Protein AF-W8TH52-F1 (afdb_monomer)

Secondary structure (DSSP, 8-state):
--TTTTSSSSHHHHHHHHHHHHHHHHHHHTT-GGGGS-TTS--S---HHHHHHHHHHHHHHHHT-PPPEEEEEEESSTTSSHHHHHHHHHHHHHHTT--EEEEESS-TTSGGGHHHHHHHTTTT-SSTTSS-HHHHHHHHHHHHHHHIIIIIHHHHHTT-EEEEES-HHHHHHHTGGG--SHHHHHHHHHHHHIIIIIIS-PPPPSEEEEEE--HHHHHHHHHTS--TTTSSS---TTTT-HHHHHHHHHHHHHHHHHTT-EEEESEETTEEPPHHHHHHHHHHHHHHHHH--

Solvent-accessible surface area (backbone atoms only — not comparable to full-atom values): 16857 Å² total; per-residue (Å²): 140,78,97,63,87,73,72,73,73,65,60,64,62,63,51,55,57,52,52,51,50,52,51,53,53,61,61,46,66,81,69,52,82,74,78,81,77,68,89,86,80,70,83,71,86,76,67,60,67,66,54,50,52,54,49,49,56,50,47,37,68,71,71,64,61,51,70,35,47,33,36,32,38,42,58,34,43,68,76,62,46,48,67,60,49,45,51,51,51,48,54,51,43,45,76,73,67,47,64,64,46,79,48,57,58,78,45,74,90,43,79,58,28,51,61,46,54,40,52,66,71,32,78,68,37,92,49,88,75,61,51,51,54,68,63,55,42,47,36,55,48,53,24,52,49,51,46,38,73,74,72,45,41,70,50,29,67,70,41,23,36,36,41,23,30,36,57,74,65,47,45,61,22,63,38,40,45,73,46,85,52,67,67,61,31,49,53,50,51,54,48,49,49,45,48,42,42,65,71,63,57,43,83,72,64,77,44,42,39,31,43,48,43,58,54,75,59,24,54,56,58,44,75,78,52,70,30,91,88,75,73,41,89,73,64,53,82,69,73,71,38,71,67,56,38,47,45,18,30,55,38,24,55,51,50,34,62,74,72,66,38,49,74,43,73,42,56,55,100,90,38,78,55,54,72,63,63,52,41,56,52,54,48,51,57,48,54,53,59,69,65,67,120

Organism: NCBI:txid1286171

pLDDT: mean 79.77, std 23.71, range [23.69, 98.75]

Structure (mmCIF, N/CA/C/O backbone):
data_AF-W8TH52-F1
#
_entry.id   AF-W8TH52-F1
#
loop_
_atom_site.group_PDB
_atom_site.id
_atom_site.type_symbol
_atom_site.label_atom_id
_atom_site.label_alt_id
_atom_site.label_comp_id
_atom_site.label_asym_id
_atom_site.label_entity_id
_atom_site.la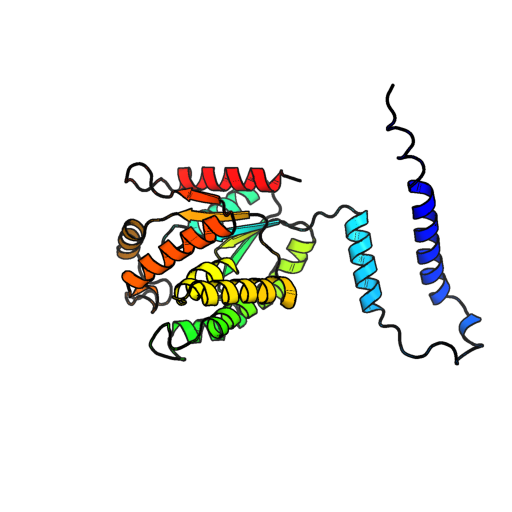bel_seq_id
_atom_site.pdbx_PDB_ins_code
_atom_site.Cartn_x
_atom_site.Cartn_y
_atom_site.Cartn_z
_atom_site.occupancy
_atom_site.B_iso_or_equiv
_atom_site.auth_seq_id
_atom_site.auth_comp_id
_atom_site.auth_asym_id
_atom_site.auth_atom_id
_atom_site.pdbx_PDB_model_num
ATOM 1 N N . MET A 1 1 ? -28.099 41.459 18.183 1.00 33.66 1 MET A N 1
ATOM 2 C CA . MET A 1 1 ? -28.613 40.078 18.029 1.00 33.66 1 MET A CA 1
ATOM 3 C C . MET A 1 1 ? -28.717 39.804 16.542 1.00 33.66 1 MET A C 1
ATOM 5 O O . MET A 1 1 ? -29.460 40.506 15.872 1.00 33.66 1 MET A O 1
ATOM 9 N N . CYS A 1 2 ? -27.850 38.933 16.025 1.00 23.69 2 CYS A N 1
ATOM 10 C CA . CYS A 1 2 ? -27.524 38.822 14.601 1.00 23.69 2 CYS A CA 1
ATOM 11 C C . CYS A 1 2 ? -28.319 37.697 13.907 1.00 23.69 2 CYS A C 1
ATOM 13 O O . CYS A 1 2 ? -28.692 36.708 14.532 1.00 23.69 2 CYS A O 1
ATOM 15 N N . HIS A 1 3 ? -28.581 37.888 12.616 1.00 31.16 3 HIS A N 1
ATOM 16 C CA . HIS A 1 3 ? -29.443 37.110 11.721 1.00 31.16 3 HIS A CA 1
ATOM 17 C C . HIS A 1 3 ? -28.962 35.673 11.417 1.00 31.16 3 HIS A C 1
ATOM 19 O O . HIS A 1 3 ? -28.437 35.431 10.334 1.00 31.16 3 HIS A O 1
ATOM 25 N N . VAL A 1 4 ? -29.199 34.694 12.301 1.00 27.52 4 VAL A N 1
ATOM 26 C CA . VAL A 1 4 ? -29.003 33.261 11.950 1.00 27.52 4 VAL A CA 1
ATOM 27 C C . VAL A 1 4 ? -30.154 32.334 12.394 1.00 27.52 4 VAL A C 1
ATOM 29 O O . VAL A 1 4 ? -30.386 31.303 11.771 1.00 27.52 4 VAL A O 1
ATOM 32 N N . ASP A 1 5 ? -31.004 32.725 13.347 1.00 27.56 5 ASP A N 1
ATOM 33 C CA . ASP A 1 5 ? -31.974 31.782 13.948 1.00 27.56 5 ASP A CA 1
ATOM 34 C C . ASP A 1 5 ? -33.325 31.601 13.222 1.00 27.56 5 ASP A C 1
ATOM 36 O O . ASP A 1 5 ? -34.211 30.899 13.716 1.00 27.56 5 ASP A O 1
ATOM 40 N N . ILE A 1 6 ? -33.520 32.190 12.035 1.00 28.70 6 ILE A N 1
ATOM 41 C CA . ILE A 1 6 ? -34.811 32.116 11.311 1.00 28.70 6 ILE A CA 1
ATOM 42 C C . ILE A 1 6 ? -34.777 31.162 10.099 1.00 28.70 6 ILE A C 1
ATOM 44 O O . ILE A 1 6 ? -35.829 30.698 9.663 1.00 28.70 6 ILE A O 1
ATOM 48 N N . LEU A 1 7 ? -33.602 30.745 9.616 1.00 24.84 7 LEU A N 1
ATOM 49 C CA . LEU A 1 7 ? -33.486 29.870 8.433 1.00 24.84 7 LEU A CA 1
ATOM 50 C C . LEU A 1 7 ? -33.530 28.358 8.728 1.00 24.84 7 LEU A C 1
ATOM 52 O O . LEU A 1 7 ? -33.731 27.565 7.814 1.00 24.84 7 LEU A O 1
ATOM 56 N N . ILE A 1 8 ? -33.438 27.935 9.993 1.00 28.92 8 ILE A N 1
ATOM 57 C CA . ILE A 1 8 ? -33.423 26.501 10.356 1.00 28.92 8 ILE A CA 1
ATOM 58 C C . ILE A 1 8 ? -34.839 25.939 10.617 1.00 28.92 8 ILE A C 1
ATOM 60 O O . ILE A 1 8 ? -35.062 24.729 10.548 1.00 28.92 8 ILE A O 1
ATOM 64 N N . LYS A 1 9 ? -35.853 26.787 10.849 1.00 28.52 9 LYS A N 1
ATOM 65 C CA . LYS A 1 9 ? -37.224 26.324 11.157 1.00 28.52 9 LYS A CA 1
ATOM 66 C C . LYS A 1 9 ? -38.122 26.079 9.936 1.00 28.52 9 LYS A C 1
ATOM 68 O O . LYS A 1 9 ? -39.144 25.410 10.082 1.00 28.52 9 LYS A O 1
ATOM 73 N N . SER A 1 10 ? -37.760 26.550 8.742 1.00 30.00 10 SER A N 1
ATOM 74 C CA . SER A 1 10 ? -38.590 26.422 7.530 1.00 30.00 10 SER A CA 1
ATOM 75 C C . SER A 1 10 ? -38.314 25.163 6.695 1.00 30.00 10 SER A C 1
ATOM 77 O O . SER A 1 10 ? -39.202 24.725 5.966 1.00 30.00 10 SER A O 1
ATOM 79 N N . HIS A 1 11 ? -37.151 24.515 6.835 1.00 34.72 11 HIS A N 1
ATOM 80 C CA . HIS A 1 11 ? -36.794 23.365 5.990 1.00 34.72 11 HIS A CA 1
ATOM 81 C C . HIS A 1 11 ? -37.269 21.997 6.505 1.00 34.72 11 HIS A C 1
ATOM 83 O O . HIS A 1 11 ? -37.405 21.077 5.707 1.00 34.72 11 HIS A O 1
ATOM 89 N N . LYS A 1 12 ? -37.649 21.839 7.781 1.00 36.84 12 LYS A N 1
ATOM 90 C CA . LYS A 1 12 ? -38.144 20.535 8.282 1.00 36.84 12 LYS A CA 1
ATOM 91 C C . LYS A 1 12 ? -39.553 20.159 7.792 1.00 36.84 12 LYS A C 1
ATOM 93 O O . LYS A 1 12 ? -39.864 18.978 7.700 1.00 36.84 12 LYS A O 1
ATOM 98 N N . ARG A 1 13 ? -40.414 21.128 7.448 1.00 36.09 13 ARG A N 1
ATOM 99 C CA . ARG A 1 13 ? -41.810 20.846 7.034 1.00 36.09 13 ARG A CA 1
ATOM 100 C C . ARG A 1 13 ? -41.956 20.402 5.576 1.00 36.09 13 ARG A C 1
ATOM 102 O O . ARG A 1 13 ? -42.808 19.568 5.295 1.00 36.09 13 ARG A O 1
ATOM 109 N N . LEU A 1 14 ? -41.123 20.915 4.672 1.00 36.53 14 LEU A N 1
ATOM 110 C CA . LEU A 1 14 ? -41.164 20.550 3.248 1.00 36.53 14 LEU A CA 1
ATOM 111 C C . LEU A 1 14 ? -40.616 19.139 2.982 1.00 36.53 14 LEU A C 1
ATOM 113 O O . LEU A 1 14 ? -41.107 18.454 2.091 1.00 36.53 14 LEU A O 1
ATOM 117 N N . TRP A 1 15 ? -39.669 18.675 3.800 1.00 38.69 15 TRP A N 1
ATOM 118 C CA . TRP A 1 15 ? -39.065 17.347 3.657 1.00 38.69 15 TRP A CA 1
ATOM 119 C 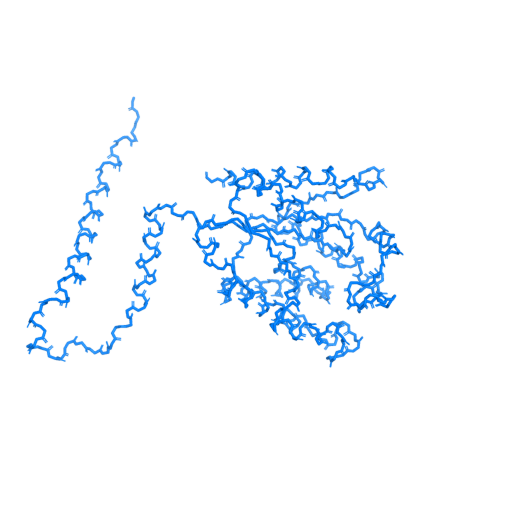C . TRP A 1 15 ? -39.972 16.218 4.164 1.00 38.69 15 TRP A C 1
ATOM 121 O O . TRP A 1 15 ? -40.099 15.190 3.505 1.00 38.69 15 TRP A O 1
ATOM 131 N N . ILE A 1 16 ? -40.706 16.436 5.262 1.00 37.09 16 ILE A N 1
ATOM 132 C CA . ILE A 1 16 ? -41.689 15.462 5.777 1.00 37.09 16 ILE A CA 1
ATOM 133 C C . ILE A 1 16 ? -42.848 15.252 4.781 1.00 37.09 16 ILE A C 1
ATOM 135 O O . ILE A 1 16 ? -43.355 14.138 4.648 1.00 37.09 16 ILE A O 1
ATOM 139 N N . MET A 1 17 ? -43.240 16.288 4.026 1.00 34.56 17 MET A N 1
ATOM 140 C CA . MET A 1 17 ? -44.280 16.178 2.988 1.00 34.56 17 MET A CA 1
ATOM 141 C C . MET A 1 17 ? -43.832 15.373 1.755 1.00 34.56 17 MET A C 1
ATOM 143 O O . MET A 1 17 ? -44.657 14.722 1.115 1.00 34.56 17 MET A O 1
ATOM 147 N N . TRP A 1 18 ? -42.536 15.377 1.432 1.00 38.62 18 TRP A N 1
ATOM 148 C CA . TRP A 1 18 ? -41.979 14.557 0.349 1.00 38.62 18 TRP A CA 1
ATOM 149 C C . TRP A 1 18 ? -41.827 13.085 0.754 1.00 38.62 18 TRP A C 1
ATOM 151 O O . TRP A 1 18 ? -42.204 12.202 -0.014 1.00 38.62 18 TRP A O 1
ATOM 161 N N . ILE A 1 19 ? -41.364 12.821 1.980 1.00 39.53 19 ILE A N 1
ATOM 162 C CA . ILE A 1 19 ? -41.197 11.460 2.520 1.00 39.53 19 ILE A CA 1
ATOM 163 C C . ILE A 1 19 ? -42.551 10.752 2.648 1.00 39.53 19 ILE A C 1
ATOM 165 O O . ILE A 1 19 ? -42.709 9.635 2.164 1.00 39.53 19 ILE A O 1
ATOM 169 N N . THR A 1 20 ? -43.568 11.440 3.179 1.00 38.88 20 THR A N 1
ATOM 170 C CA . THR A 1 20 ? -44.936 10.895 3.228 1.00 38.88 20 THR A CA 1
ATOM 171 C C . THR A 1 20 ? -45.506 10.647 1.833 1.00 38.88 20 THR A C 1
ATOM 173 O O . THR A 1 20 ? -46.180 9.646 1.633 1.00 38.88 20 THR A O 1
ATOM 176 N N . SER A 1 21 ? -45.193 11.477 0.834 1.00 42.97 21 SER A N 1
ATOM 177 C CA . SER A 1 21 ? -45.657 11.251 -0.543 1.00 42.97 21 SER A CA 1
ATOM 178 C C . SER A 1 21 ? -45.014 10.019 -1.192 1.00 42.97 21 SER A C 1
ATOM 180 O O . SER A 1 21 ? -45.700 9.297 -1.914 1.00 42.97 21 SER A O 1
ATOM 182 N N . ILE A 1 22 ? -43.738 9.727 -0.918 1.00 44.81 22 ILE A N 1
ATOM 183 C CA . ILE A 1 22 ? -43.038 8.542 -1.449 1.00 44.81 22 ILE A CA 1
ATOM 184 C C . ILE A 1 22 ? -43.471 7.267 -0.711 1.00 44.81 22 ILE A C 1
ATOM 186 O O . ILE A 1 22 ? -43.809 6.280 -1.366 1.00 44.81 22 ILE A O 1
ATOM 190 N N . GLU A 1 23 ? -43.567 7.295 0.622 1.00 38.31 23 GLU A N 1
ATOM 191 C CA . GLU A 1 23 ? -44.086 6.165 1.405 1.00 38.31 23 GLU A CA 1
ATOM 192 C C . GLU A 1 23 ? -45.542 5.851 1.038 1.00 38.31 23 GLU A C 1
ATOM 194 O O . GLU A 1 23 ? -45.873 4.696 0.786 1.00 38.31 23 GLU A O 1
ATOM 199 N N . ILE A 1 24 ? -46.408 6.863 0.896 1.00 40.47 24 ILE A N 1
ATOM 200 C CA . ILE A 1 24 ? -47.807 6.670 0.475 1.00 40.47 24 ILE A CA 1
ATOM 201 C C . ILE A 1 24 ? -47.883 6.112 -0.953 1.00 40.47 24 ILE A C 1
ATOM 203 O O . ILE A 1 24 ? -48.759 5.294 -1.232 1.00 40.47 24 ILE A O 1
ATOM 207 N N . SER A 1 25 ? -46.968 6.498 -1.849 1.00 42.59 25 SER A N 1
ATOM 208 C CA . SER A 1 25 ? -46.939 6.005 -3.234 1.00 42.59 25 SER A CA 1
ATOM 209 C C . SER A 1 25 ? -46.519 4.534 -3.319 1.00 42.59 25 SER A C 1
ATOM 211 O O . SER A 1 25 ? -47.149 3.754 -4.033 1.00 42.59 25 SER A O 1
ATOM 213 N N . ILE A 1 26 ? -45.507 4.124 -2.549 1.00 41.03 26 ILE A N 1
ATOM 214 C CA . ILE A 1 26 ? -44.985 2.748 -2.554 1.00 41.03 26 ILE A CA 1
ATOM 215 C C . ILE A 1 26 ? -45.915 1.805 -1.770 1.00 41.03 26 ILE A C 1
ATOM 217 O O . ILE A 1 26 ? -46.181 0.682 -2.208 1.00 41.03 26 ILE A O 1
ATOM 221 N N . TRP A 1 27 ? -46.501 2.268 -0.660 1.00 34.19 27 TRP A N 1
ATOM 222 C CA . TRP A 1 27 ? -47.420 1.460 0.149 1.00 34.19 27 TRP A CA 1
ATOM 223 C C . TRP A 1 27 ? -48.793 1.270 -0.525 1.00 34.19 27 TRP A C 1
ATOM 225 O O . TRP A 1 27 ? -49.358 0.178 -0.448 1.00 34.19 27 TRP A O 1
ATOM 235 N N . ASN A 1 28 ? -49.314 2.262 -1.271 1.00 34.97 28 ASN A N 1
ATOM 236 C CA . ASN A 1 28 ? -50.587 2.115 -2.001 1.00 34.97 28 ASN A CA 1
ATOM 237 C C . ASN A 1 28 ? -50.493 1.248 -3.267 1.00 34.97 28 ASN A C 1
ATOM 239 O O . ASN A 1 28 ? -51.499 0.658 -3.668 1.00 34.97 28 ASN A O 1
ATOM 243 N N . MET A 1 29 ? -49.323 1.115 -3.899 1.00 39.03 29 MET A N 1
ATOM 244 C CA . MET A 1 29 ? -49.195 0.321 -5.132 1.00 39.03 29 MET A CA 1
ATOM 245 C C . MET A 1 29 ? -49.310 -1.194 -4.906 1.00 39.03 29 MET A C 1
ATOM 247 O O . MET A 1 29 ? -49.712 -1.912 -5.817 1.00 39.03 29 MET A O 1
ATOM 251 N N . SER A 1 30 ? -49.044 -1.686 -3.692 1.00 38.00 30 SER A N 1
ATOM 252 C CA . SER A 1 30 ? -49.167 -3.114 -3.352 1.00 38.00 30 SER A CA 1
ATOM 253 C C . SER A 1 30 ? -50.602 -3.565 -3.017 1.00 38.00 30 SER A C 1
ATOM 255 O O . SER A 1 30 ? -50.868 -4.766 -2.956 1.00 38.00 30 SER A O 1
ATOM 257 N N . LYS A 1 31 ? -51.551 -2.630 -2.835 1.00 36.97 31 LYS A N 1
ATOM 258 C CA . LYS A 1 31 ? -52.956 -2.929 -2.477 1.00 36.97 31 LYS A CA 1
ATOM 259 C C . LYS A 1 31 ? -54.016 -2.278 -3.368 1.00 36.97 31 LYS A C 1
ATOM 261 O O . LYS A 1 31 ? -55.203 -2.549 -3.181 1.00 36.97 31 LYS A O 1
ATOM 266 N N . CYS A 1 32 ? -53.646 -1.462 -4.355 1.00 32.97 32 CYS A N 1
ATOM 267 C CA . CYS A 1 32 ? -54.643 -0.838 -5.219 1.00 32.97 32 CYS A CA 1
ATOM 268 C C . CYS A 1 32 ? -55.169 -1.817 -6.284 1.00 32.97 32 CYS A C 1
ATOM 270 O O . CYS A 1 32 ? -54.530 -2.071 -7.303 1.00 32.97 32 CYS A O 1
ATOM 272 N N . GLN A 1 33 ? -56.405 -2.295 -6.100 1.00 37.16 33 GLN A N 1
ATOM 273 C CA . GLN A 1 33 ? -57.199 -3.000 -7.126 1.00 37.16 33 GLN A CA 1
ATOM 274 C C . GLN A 1 33 ? -57.499 -2.142 -8.377 1.00 37.16 33 GLN A C 1
ATOM 276 O O . GLN A 1 33 ? -58.135 -2.612 -9.319 1.00 37.16 33 GLN A O 1
ATOM 281 N N . CYS A 1 34 ? -57.019 -0.898 -8.418 1.00 36.09 34 CYS A N 1
ATOM 282 C CA . CYS A 1 34 ? -57.215 0.046 -9.508 1.00 36.09 34 CYS A CA 1
ATOM 283 C C . CYS A 1 34 ? -56.339 -0.221 -10.755 1.00 36.09 34 CYS A C 1
ATOM 285 O O . CYS A 1 34 ? -56.590 0.358 -11.807 1.00 36.09 34 CYS A O 1
ATOM 287 N N . LEU A 1 35 ? -55.373 -1.148 -10.700 1.00 37.16 35 LEU A N 1
ATOM 288 C CA . LEU A 1 35 ? -54.503 -1.497 -11.839 1.00 37.16 35 LEU A CA 1
ATOM 289 C C . LEU A 1 35 ? -55.141 -2.435 -12.889 1.00 37.16 35 LEU A C 1
ATOM 291 O O . LEU A 1 35 ? -54.457 -2.898 -13.798 1.00 37.16 35 LEU A O 1
ATOM 295 N N . ARG A 1 36 ? -56.451 -2.716 -12.813 1.00 38.81 36 ARG A N 1
ATOM 296 C CA . ARG A 1 36 ? -57.156 -3.564 -13.799 1.00 38.81 36 ARG A CA 1
ATOM 297 C C . ARG A 1 36 ? -57.777 -2.823 -14.987 1.00 38.81 36 ARG A C 1
ATOM 299 O O . ARG A 1 36 ? -58.340 -3.490 -15.849 1.00 38.81 36 ARG A O 1
ATOM 306 N N . THR A 1 37 ? -57.695 -1.495 -15.068 1.00 36.62 37 THR A N 1
ATOM 307 C CA . THR A 1 37 ? -58.469 -0.740 -16.074 1.00 36.62 37 THR A CA 1
ATOM 308 C C . THR A 1 37 ? -57.672 -0.052 -17.179 1.00 36.62 37 THR A C 1
ATOM 310 O O . THR A 1 37 ? -58.297 0.348 -18.153 1.00 36.62 37 THR A O 1
ATOM 313 N N . TYR A 1 38 ? -56.336 0.036 -17.128 1.00 35.94 38 TYR A N 1
ATOM 314 C CA . TYR A 1 38 ? -55.571 0.713 -18.193 1.00 35.94 38 TYR A CA 1
ATOM 315 C C . TYR A 1 38 ? -54.193 0.075 -18.462 1.00 35.94 38 TYR A C 1
ATOM 317 O O . TYR A 1 38 ? -53.186 0.527 -17.920 1.00 35.94 38 TYR A O 1
ATOM 325 N N . PRO A 1 39 ? -54.109 -0.950 -19.332 1.00 35.81 39 PRO A N 1
ATOM 326 C CA . PRO A 1 39 ? -52.861 -1.663 -19.627 1.00 35.81 39 PRO A CA 1
ATOM 327 C C . PRO A 1 39 ? -51.902 -0.920 -20.581 1.00 35.81 39 PRO A C 1
ATOM 329 O O . PRO A 1 39 ? -50.823 -1.425 -20.869 1.00 35.81 39 PRO A O 1
ATOM 332 N N . HIS A 1 40 ? -52.258 0.270 -21.079 1.00 38.78 40 HIS A N 1
ATOM 333 C CA . HIS A 1 40 ? -51.517 0.945 -22.158 1.00 38.78 40 HIS A CA 1
ATOM 334 C C . HIS A 1 40 ? -50.527 2.038 -21.714 1.00 38.78 40 HIS A C 1
ATOM 336 O O . HIS A 1 40 ? -49.842 2.593 -22.566 1.00 38.78 40 HIS A O 1
ATOM 342 N N . TYR A 1 41 ? -50.414 2.340 -20.414 1.00 35.97 41 TYR A N 1
ATOM 343 C CA . TYR A 1 41 ? -49.573 3.446 -19.914 1.00 35.97 41 TYR A CA 1
ATOM 344 C C . TYR A 1 41 ? -48.274 3.034 -19.205 1.00 35.97 41 TYR A C 1
ATOM 346 O O . TYR A 1 41 ? -47.527 3.906 -18.773 1.00 35.97 41 TYR A O 1
ATOM 354 N N . PHE A 1 42 ? -47.957 1.740 -19.123 1.00 37.09 42 PHE A N 1
ATOM 355 C CA . PHE A 1 42 ? -46.695 1.274 -18.536 1.00 37.09 42 PHE A CA 1
ATOM 356 C C . PHE A 1 42 ? -45.885 0.455 -19.547 1.00 37.09 42 PHE A C 1
ATOM 358 O O . PHE A 1 42 ? -45.977 -0.775 -19.564 1.00 37.09 42 PHE A O 1
ATOM 365 N N . PRO A 1 43 ? -45.092 1.109 -20.415 1.00 35.59 43 PRO A N 1
ATOM 366 C CA . PRO A 1 43 ? -44.096 0.412 -21.200 1.00 35.59 43 PRO A CA 1
ATOM 367 C C . PRO A 1 43 ? -42.896 0.092 -20.297 1.00 35.59 43 PRO A C 1
ATOM 369 O O . PRO A 1 43 ? -42.280 0.979 -19.716 1.00 35.59 43 PRO A O 1
ATOM 372 N N . HIS A 1 44 ? -42.569 -1.199 -20.243 1.00 41.19 44 HIS A N 1
ATOM 373 C CA . HIS A 1 44 ? -41.377 -1.809 -19.650 1.00 41.19 44 HIS A CA 1
ATOM 374 C C . HIS A 1 44 ? -41.282 -1.834 -18.116 1.00 41.19 44 HIS A C 1
ATOM 376 O O . HIS A 1 44 ? -41.485 -0.850 -17.415 1.00 41.19 44 HIS A O 1
ATOM 382 N N . ARG A 1 45 ? -40.953 -3.033 -17.610 1.00 44.38 45 ARG A N 1
ATOM 383 C CA . ARG A 1 45 ? -40.643 -3.327 -16.208 1.00 44.38 45 ARG A CA 1
ATOM 384 C C . ARG A 1 45 ? -39.699 -2.255 -15.662 1.00 44.38 45 ARG A C 1
ATOM 386 O O . ARG A 1 45 ? -38.543 -2.201 -16.070 1.00 44.38 45 ARG A O 1
ATOM 393 N N . THR A 1 46 ? -40.176 -1.433 -14.737 1.00 49.03 46 THR A N 1
ATOM 394 C CA . THR A 1 46 ? -39.301 -0.612 -13.907 1.00 49.03 46 THR A CA 1
ATOM 395 C C . THR A 1 46 ? -38.425 -1.549 -13.085 1.00 49.03 46 THR A C 1
ATOM 397 O O . THR A 1 46 ? -38.932 -2.360 -12.310 1.00 49.03 46 THR A O 1
ATOM 400 N N . ASP A 1 47 ? -37.117 -1.482 -13.305 1.00 49.69 47 ASP A N 1
ATOM 401 C CA . ASP A 1 47 ? -36.127 -2.203 -12.518 1.00 49.69 47 ASP A CA 1
ATOM 402 C C . ASP A 1 47 ? -36.080 -1.604 -11.104 1.00 49.69 47 ASP A C 1
ATOM 404 O O . ASP A 1 47 ? -35.529 -0.524 -10.877 1.00 49.69 47 ASP A O 1
ATOM 408 N N . PHE A 1 48 ? -36.732 -2.285 -10.161 1.00 48.75 48 PHE A N 1
ATOM 409 C CA . PHE A 1 48 ? -36.841 -1.856 -8.767 1.00 48.75 48 PHE A CA 1
ATOM 410 C C . PHE A 1 48 ? -35.488 -1.839 -8.037 1.00 48.75 48 PHE A C 1
ATOM 412 O O . PHE A 1 48 ? -35.356 -1.093 -7.068 1.00 48.75 48 PHE A O 1
ATOM 419 N N . SER A 1 49 ? -34.466 -2.552 -8.531 1.00 48.97 49 SER A N 1
ATOM 420 C CA . SER A 1 49 ? -33.132 -2.587 -7.906 1.00 48.97 49 SER A CA 1
ATOM 421 C C . SER A 1 49 ? -32.457 -1.209 -7.879 1.00 48.97 49 SER A C 1
ATOM 423 O O . SER A 1 49 ? -31.751 -0.851 -6.936 1.00 48.97 49 SER A O 1
ATOM 425 N N . ARG A 1 50 ? -32.739 -0.375 -8.889 1.00 48.38 50 ARG A N 1
ATOM 426 C CA . ARG A 1 50 ? -32.187 0.979 -9.003 1.00 48.38 50 ARG A CA 1
ATOM 427 C C . ARG A 1 50 ? -32.797 1.945 -7.986 1.00 48.38 50 ARG A C 1
ATOM 429 O O . ARG A 1 50 ? -32.115 2.858 -7.530 1.00 48.38 50 ARG A O 1
ATOM 436 N N . TYR A 1 51 ? -34.062 1.732 -7.622 1.00 53.56 51 TYR A N 1
ATOM 437 C CA . TYR A 1 51 ? -34.751 2.512 -6.592 1.00 53.56 51 TYR A CA 1
ATOM 438 C C . TYR A 1 51 ? -34.383 2.051 -5.187 1.00 53.56 51 TYR A C 1
ATOM 440 O O . TYR A 1 51 ? -34.266 2.887 -4.300 1.00 53.56 51 TYR A O 1
ATOM 448 N N . GLU A 1 52 ? -34.148 0.753 -4.999 1.00 55.16 52 GLU A N 1
ATOM 449 C CA . GLU A 1 52 ? -33.679 0.185 -3.735 1.00 55.16 52 GLU A CA 1
ATOM 450 C C . GLU A 1 52 ? -32.294 0.731 -3.360 1.00 55.16 52 GLU A C 1
ATOM 452 O O . GLU A 1 52 ? -32.093 1.171 -2.235 1.00 55.16 52 GLU A O 1
ATOM 457 N N . TYR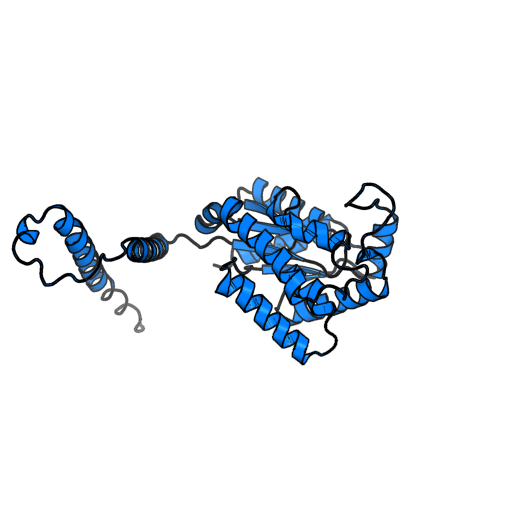 A 1 53 ? -31.375 0.849 -4.327 1.00 61.16 53 TYR A N 1
ATOM 458 C CA . TYR A 1 53 ? -30.084 1.511 -4.112 1.00 61.16 53 TYR A CA 1
ATOM 459 C C . TYR A 1 53 ? -30.233 2.986 -3.712 1.00 61.16 53 TYR A C 1
ATOM 461 O O . TYR A 1 53 ? -29.615 3.428 -2.749 1.00 61.16 53 TYR A O 1
ATOM 469 N N . ILE A 1 54 ? -31.069 3.753 -4.423 1.00 60.53 54 ILE A N 1
ATOM 470 C CA . ILE A 1 54 ? -31.291 5.175 -4.114 1.00 60.53 54 ILE A CA 1
ATOM 471 C C . ILE A 1 54 ? -31.939 5.339 -2.734 1.00 60.53 54 ILE A C 1
ATOM 473 O O . ILE A 1 54 ? -31.551 6.232 -1.988 1.00 60.53 54 ILE A O 1
ATOM 477 N N . LEU A 1 55 ? -32.897 4.476 -2.382 1.00 58.66 55 LEU A N 1
ATOM 478 C CA . LEU A 1 55 ? -33.529 4.465 -1.065 1.00 58.66 55 LEU A CA 1
ATOM 479 C C . LEU A 1 55 ? -32.525 4.098 0.027 1.00 58.66 55 LEU A C 1
ATOM 481 O O . LEU A 1 55 ? -32.494 4.796 1.029 1.00 58.66 55 LEU A O 1
ATOM 485 N N . ASN A 1 56 ? -31.672 3.093 -0.175 1.00 59.41 56 ASN A N 1
ATOM 486 C CA . ASN A 1 56 ? -30.640 2.714 0.794 1.00 59.41 56 ASN A CA 1
ATOM 487 C C . ASN A 1 56 ? -29.615 3.834 0.993 1.00 59.41 56 ASN A C 1
ATOM 489 O O . ASN A 1 56 ? -29.365 4.215 2.127 1.00 59.41 56 ASN A O 1
ATOM 493 N N . VAL A 1 57 ? -29.123 4.457 -0.085 1.00 59.28 57 VAL A N 1
ATOM 494 C CA . VAL A 1 57 ? -28.233 5.630 0.000 1.00 59.28 57 VAL A CA 1
ATOM 495 C C . VAL A 1 57 ? -28.911 6.781 0.747 1.00 59.28 57 VAL A C 1
ATOM 497 O O . VAL A 1 57 ? -28.289 7.437 1.578 1.00 59.28 57 VAL A O 1
ATOM 500 N N . PHE A 1 58 ? -30.196 7.025 0.482 1.00 63.47 58 PHE A N 1
ATOM 501 C CA . PHE A 1 58 ? -30.965 8.061 1.166 1.00 63.47 58 PHE A CA 1
ATOM 502 C C . PHE A 1 58 ? -31.209 7.721 2.645 1.00 63.47 58 PHE A C 1
ATOM 504 O O . PHE A 1 58 ? -31.122 8.610 3.486 1.00 63.47 58 PHE A O 1
ATOM 511 N N . TYR A 1 59 ? -31.465 6.454 2.982 1.00 60.84 59 TYR A N 1
ATOM 512 C CA . TYR A 1 59 ? -31.589 5.977 4.361 1.00 60.84 59 TYR A CA 1
ATOM 513 C C . TYR A 1 59 ? -30.257 6.050 5.107 1.00 60.84 59 TYR A C 1
ATOM 515 O O . TYR A 1 59 ? -30.243 6.555 6.219 1.00 60.84 59 TYR A O 1
ATOM 523 N N . ASP A 1 60 ? -29.138 5.656 4.501 1.00 57.75 60 ASP A N 1
ATOM 524 C CA . ASP A 1 60 ? -27.810 5.737 5.118 1.00 57.75 60 ASP A CA 1
ATOM 525 C C . ASP A 1 60 ? -27.391 7.198 5.369 1.00 57.75 60 ASP A C 1
ATOM 527 O O . ASP A 1 60 ? -26.868 7.524 6.439 1.00 57.75 60 ASP A O 1
ATOM 531 N N . LEU A 1 61 ? -27.724 8.107 4.440 1.00 55.41 61 LEU A N 1
ATOM 532 C CA . LEU A 1 61 ? -27.572 9.559 4.608 1.00 55.41 61 LEU A CA 1
ATOM 533 C C . LEU A 1 61 ? -28.473 10.130 5.719 1.00 55.41 61 LEU A C 1
ATOM 535 O O . LEU A 1 61 ? -28.086 11.086 6.390 1.00 55.41 61 LEU A O 1
ATOM 539 N N . MET A 1 62 ? -29.671 9.571 5.914 1.00 56.03 62 MET A N 1
ATOM 540 C CA . MET A 1 62 ? -30.651 10.031 6.909 1.00 56.03 62 MET A CA 1
ATOM 541 C C . MET A 1 62 ? -30.436 9.413 8.302 1.00 56.03 62 MET A C 1
ATOM 543 O O . MET A 1 62 ? -30.755 10.060 9.299 1.00 56.03 62 MET A O 1
ATOM 547 N N . GLU A 1 63 ? -29.885 8.199 8.388 1.00 54.91 63 GLU A N 1
ATOM 548 C CA . GLU A 1 63 ? -29.503 7.517 9.635 1.00 54.91 63 GLU A CA 1
ATOM 549 C C . GLU A 1 63 ? -28.141 7.981 10.171 1.00 54.91 63 GLU A C 1
ATOM 551 O O . GLU A 1 63 ? -27.798 7.679 11.313 1.00 54.91 63 GLU A O 1
ATOM 556 N N . GLY A 1 64 ? -27.368 8.740 9.386 1.00 46.69 64 GLY A N 1
ATOM 557 C CA . GLY A 1 64 ? -26.046 9.209 9.795 1.00 46.69 64 GLY A CA 1
ATOM 558 C C . GLY A 1 64 ? -25.019 8.081 9.892 1.00 46.69 64 GLY A C 1
ATOM 559 O O . GLY A 1 64 ? -24.086 8.179 10.692 1.00 46.69 64 GLY A O 1
ATOM 560 N N . LYS A 1 65 ? -25.168 7.007 9.103 1.00 54.22 65 LYS A N 1
ATOM 561 C CA . LYS A 1 65 ? -24.111 5.996 9.003 1.00 54.22 65 LYS A CA 1
ATOM 562 C C . LYS A 1 65 ? -22.920 6.631 8.306 1.00 54.22 65 LYS A C 1
ATOM 564 O O . LYS A 1 65 ? -22.964 6.934 7.115 1.00 54.22 65 LYS A O 1
ATOM 569 N N . MET A 1 66 ? -21.856 6.868 9.065 1.00 64.88 66 MET A N 1
ATOM 570 C CA . MET A 1 66 ? -20.593 7.270 8.469 1.00 64.88 66 MET A CA 1
ATOM 571 C C . MET A 1 66 ? -20.099 6.129 7.582 1.00 64.88 66 MET A C 1
ATOM 573 O O . MET A 1 66 ? -20.046 4.979 8.021 1.00 64.88 66 MET A O 1
ATOM 577 N N . LYS A 1 67 ? -19.736 6.457 6.339 1.00 80.88 67 LYS A N 1
ATOM 578 C CA . LYS A 1 67 ? -18.969 5.560 5.471 1.00 80.88 67 LYS A CA 1
ATOM 579 C C . LYS A 1 67 ? -17.737 5.081 6.254 1.00 80.88 67 LYS A C 1
ATOM 581 O O . LYS A 1 67 ? -17.157 5.865 7.008 1.00 80.88 67 LYS A O 1
ATOM 586 N N . GLY A 1 68 ? -17.370 3.807 6.112 1.00 94.75 68 GLY A N 1
ATOM 587 C CA . GLY A 1 68 ? -16.178 3.261 6.760 1.00 94.75 68 GLY A CA 1
ATOM 588 C C . GLY A 1 68 ? -14.916 4.035 6.399 1.00 94.75 68 GLY A C 1
ATOM 589 O O . GLY A 1 68 ? -14.883 4.768 5.407 1.00 94.75 68 GLY A O 1
ATOM 590 N N . LYS A 1 69 ? -13.873 3.847 7.206 1.00 97.00 69 LYS A N 1
ATOM 591 C CA . LYS A 1 69 ? -12.564 4.472 6.988 1.00 97.00 69 LYS A CA 1
ATOM 592 C C . LYS A 1 69 ? -11.562 3.444 6.483 1.00 97.00 69 LYS A C 1
ATOM 594 O O . LYS A 1 69 ? -11.538 2.321 6.986 1.00 97.00 69 LYS A O 1
ATOM 599 N N . LEU A 1 70 ? -10.741 3.814 5.510 1.00 98.38 70 LEU A N 1
ATOM 600 C CA . LEU A 1 70 ? -9.665 2.989 4.971 1.00 98.38 70 LEU A CA 1
ATOM 601 C C . LEU A 1 70 ? -8.320 3.685 5.178 1.00 98.38 70 LEU A C 1
ATOM 603 O O . LEU A 1 70 ? -8.086 4.774 4.670 1.00 98.38 70 LEU A O 1
ATOM 607 N N . PHE A 1 71 ? -7.407 3.011 5.863 1.00 98.56 71 PHE A N 1
ATOM 608 C CA . PHE A 1 71 ? -6.040 3.465 6.071 1.00 98.56 71 PHE A CA 1
ATOM 609 C C . PHE A 1 71 ? -5.063 2.512 5.403 1.00 98.56 71 PHE A C 1
ATOM 611 O O . PHE A 1 71 ? -5.200 1.297 5.531 1.00 98.56 71 PHE A O 1
ATOM 618 N N . VAL A 1 72 ? -4.063 3.048 4.710 1.00 98.56 72 VAL A N 1
ATOM 619 C CA . VAL A 1 72 ? -3.069 2.238 3.993 1.00 98.56 72 VAL A CA 1
ATOM 620 C C . VAL A 1 72 ? -1.685 2.493 4.568 1.00 98.56 72 VAL A C 1
ATOM 622 O O . VAL A 1 72 ? -1.288 3.643 4.731 1.00 98.56 72 VAL A O 1
ATOM 625 N N . ILE A 1 73 ? -0.935 1.427 4.838 1.00 98.12 73 ILE A N 1
ATOM 626 C CA . ILE A 1 73 ? 0.498 1.507 5.130 1.00 98.12 73 ILE A CA 1
ATOM 627 C C . ILE A 1 73 ? 1.257 1.111 3.862 1.00 98.12 73 ILE A C 1
ATOM 629 O O . ILE A 1 73 ? 1.098 -0.001 3.353 1.00 98.12 73 ILE A O 1
ATOM 633 N N . GLU A 1 74 ? 2.085 2.019 3.350 1.00 97.00 74 GLU A N 1
ATOM 634 C CA . GLU A 1 74 ? 2.829 1.850 2.100 1.00 97.00 74 GLU A CA 1
ATOM 635 C C . GLU A 1 74 ? 4.324 2.141 2.280 1.00 97.00 74 GLU A C 1
ATOM 637 O O . GLU A 1 74 ? 4.744 2.782 3.241 1.00 97.00 74 GLU A O 1
ATOM 642 N N . SER A 1 75 ? 5.158 1.649 1.363 1.00 93.31 75 SER A N 1
ATOM 643 C CA . SER A 1 75 ? 6.587 1.965 1.332 1.00 93.31 75 SER A CA 1
ATOM 644 C C . SER A 1 75 ? 7.200 1.746 -0.049 1.00 93.31 75 SER A C 1
ATOM 646 O O . SER A 1 75 ? 6.762 0.884 -0.808 1.00 93.31 75 SER A O 1
ATOM 648 N N . GLY A 1 76 ? 8.304 2.440 -0.328 1.00 84.19 76 GLY A N 1
ATOM 649 C CA . GLY A 1 76 ? 9.059 2.291 -1.579 1.00 84.19 76 GLY A CA 1
ATOM 650 C C . GLY A 1 76 ? 9.999 1.084 -1.630 1.00 84.19 76 GLY A C 1
ATOM 651 O O . GLY A 1 76 ? 10.563 0.792 -2.677 1.00 84.19 76 GLY A O 1
ATOM 652 N N . THR A 1 77 ? 10.187 0.393 -0.505 1.00 82.38 77 THR A N 1
ATOM 653 C CA . THR A 1 77 ? 11.134 -0.720 -0.366 1.00 82.38 77 THR A CA 1
ATOM 654 C C . THR A 1 77 ? 10.493 -1.930 0.307 1.00 82.38 77 THR A C 1
ATOM 656 O O . THR A 1 77 ? 9.534 -1.807 1.082 1.00 82.38 77 THR A O 1
ATOM 659 N N . ASP A 1 78 ? 11.020 -3.119 0.029 1.00 77.25 78 ASP A N 1
ATOM 660 C CA . ASP A 1 78 ? 10.688 -4.316 0.798 1.00 77.25 78 ASP A CA 1
ATOM 661 C C . ASP A 1 78 ? 11.428 -4.326 2.140 1.00 77.25 78 ASP A C 1
ATOM 663 O O . ASP A 1 78 ? 12.368 -3.569 2.374 1.00 77.25 78 ASP A O 1
ATOM 667 N N . SER A 1 79 ? 10.944 -5.116 3.098 1.00 78.38 79 SER A N 1
ATOM 668 C CA . SER A 1 79 ? 11.470 -5.139 4.479 1.00 78.38 79 SER A CA 1
ATOM 669 C C . SER A 1 79 ? 11.464 -3.796 5.237 1.00 78.38 79 SER A C 1
ATOM 671 O O . SER A 1 79 ? 12.111 -3.670 6.269 1.00 78.38 79 SER A O 1
ATOM 673 N N . SER A 1 80 ? 10.647 -2.830 4.815 1.00 83.81 80 SER A N 1
ATOM 674 C CA . SER A 1 80 ? 10.420 -1.544 5.501 1.00 83.81 80 SER A CA 1
ATOM 675 C C . SER A 1 80 ? 9.637 -1.629 6.819 1.00 83.81 80 SER A C 1
ATOM 677 O O . SER A 1 80 ? 9.531 -0.646 7.542 1.00 83.81 80 SER A O 1
ATOM 679 N N . GLY A 1 81 ? 9.063 -2.793 7.138 1.00 88.38 81 GLY A N 1
ATOM 680 C CA . GLY A 1 81 ? 8.269 -2.998 8.353 1.00 88.38 81 GLY A CA 1
ATOM 681 C C . GLY A 1 81 ? 6.756 -2.811 8.192 1.00 88.38 81 GLY A C 1
ATOM 682 O O . GLY A 1 81 ? 6.058 -2.909 9.197 1.00 88.38 81 GLY A O 1
ATOM 683 N N . LYS A 1 82 ? 6.228 -2.626 6.967 1.00 93.81 82 LYS A N 1
ATOM 684 C CA . LYS A 1 82 ? 4.774 -2.482 6.699 1.00 93.81 82 LYS A CA 1
ATOM 685 C C . LYS A 1 82 ? 3.906 -3.511 7.425 1.00 93.81 82 LYS A C 1
ATOM 687 O O . LYS A 1 82 ? 3.046 -3.125 8.210 1.00 93.81 82 LYS A O 1
ATOM 692 N N . ALA A 1 83 ? 4.183 -4.802 7.236 1.00 93.06 83 ALA A N 1
ATOM 693 C CA . ALA A 1 83 ? 3.416 -5.883 7.860 1.00 93.06 83 ALA A CA 1
ATOM 694 C C . ALA A 1 83 ? 3.432 -5.806 9.390 1.00 93.06 83 ALA A C 1
ATOM 696 O O . ALA A 1 83 ? 2.401 -5.975 10.039 1.00 93.06 83 ALA A O 1
ATOM 697 N N . THR A 1 84 ? 4.596 -5.496 9.965 1.00 94.75 84 THR A N 1
ATOM 698 C CA . THR A 1 84 ? 4.757 -5.320 11.409 1.00 94.75 84 THR A CA 1
ATOM 699 C C . THR A 1 84 ? 3.935 -4.138 11.907 1.00 94.75 84 THR A C 1
ATOM 701 O O . THR A 1 84 ? 3.179 -4.285 12.862 1.00 94.75 84 THR A O 1
ATOM 704 N N . GLN A 1 85 ? 4.034 -2.983 11.250 1.00 97.44 85 GLN A N 1
ATOM 705 C CA . GLN A 1 85 ? 3.313 -1.786 11.672 1.00 97.44 85 GLN A CA 1
ATOM 706 C C . GLN A 1 85 ? 1.800 -1.914 11.479 1.00 97.44 85 GLN A C 1
ATOM 708 O O . GLN A 1 85 ? 1.039 -1.543 12.368 1.00 97.44 85 GLN A O 1
ATOM 713 N N . THR A 1 86 ? 1.365 -2.523 10.377 1.00 97.62 86 THR A N 1
ATOM 714 C CA . THR A 1 86 ? -0.049 -2.807 10.096 1.00 97.62 86 THR A CA 1
ATOM 715 C C . THR A 1 86 ? -0.642 -3.731 11.159 1.00 97.62 86 THR A C 1
ATOM 717 O O . THR A 1 86 ? -1.715 -3.443 11.687 1.00 97.62 86 THR A O 1
ATOM 720 N N . LEU A 1 87 ? 0.055 -4.822 11.512 1.00 97.62 87 LEU A N 1
ATOM 721 C CA . LEU A 1 87 ? -0.408 -5.754 12.543 1.00 97.62 87 LEU A CA 1
ATOM 722 C C . LEU A 1 87 ? -0.516 -5.071 13.910 1.00 97.62 87 LEU A C 1
ATOM 724 O O . LEU A 1 87 ? -1.553 -5.169 14.557 1.00 97.62 87 LEU A O 1
ATOM 728 N N . ARG A 1 88 ? 0.513 -4.324 14.321 1.00 98.12 88 ARG A N 1
ATOM 729 C CA . ARG A 1 88 ? 0.500 -3.618 15.608 1.00 98.12 88 ARG A CA 1
ATOM 730 C C . ARG A 1 88 ? -0.593 -2.559 15.684 1.00 98.12 88 ARG A C 1
ATOM 732 O O . ARG A 1 88 ? -1.247 -2.433 16.714 1.00 98.12 88 ARG A O 1
ATOM 739 N N . LEU A 1 89 ? -0.796 -1.796 14.608 1.00 98.50 89 LEU A N 1
ATOM 740 C CA . LEU A 1 89 ? -1.869 -0.806 14.529 1.00 98.50 89 LEU A CA 1
ATOM 741 C C . LEU A 1 89 ? -3.241 -1.474 14.654 1.00 98.50 89 LEU A C 1
ATOM 743 O O . LEU A 1 89 ? -4.073 -1.009 15.429 1.00 98.50 89 LEU A O 1
ATOM 747 N N . PHE A 1 90 ? -3.449 -2.586 13.948 1.00 98.56 90 PHE A N 1
ATOM 748 C CA . PHE A 1 90 ? -4.671 -3.378 14.047 1.00 98.56 90 PHE A CA 1
ATOM 749 C C . PHE A 1 90 ? -4.923 -3.873 15.476 1.00 98.56 90 PHE A C 1
ATOM 751 O O . PHE A 1 90 ? -5.998 -3.634 16.020 1.00 98.56 90 PHE A O 1
ATOM 758 N N . GLU A 1 91 ? -3.935 -4.520 16.097 1.00 98.44 91 GLU A N 1
ATOM 759 C CA . GLU A 1 91 ? -4.056 -5.071 17.452 1.00 98.44 91 GLU A CA 1
ATOM 760 C C . GLU A 1 91 ? -4.332 -3.983 18.490 1.00 98.44 91 GLU A C 1
ATOM 762 O O . GLU A 1 91 ? -5.186 -4.160 19.359 1.00 98.44 91 GLU A O 1
ATOM 767 N N . ARG A 1 92 ? -3.649 -2.839 18.379 1.00 98.44 92 ARG A N 1
ATOM 768 C CA . ARG A 1 92 ? -3.842 -1.707 19.285 1.00 98.44 92 ARG A CA 1
ATOM 769 C C . ARG A 1 92 ? -5.238 -1.108 19.154 1.00 98.44 92 ARG A C 1
ATOM 771 O O . ARG A 1 92 ? -5.927 -0.978 20.160 1.00 98.44 92 ARG A O 1
ATOM 778 N N . LEU A 1 93 ? -5.684 -0.797 17.935 1.00 98.19 93 LEU A N 1
ATOM 779 C CA . LEU A 1 93 ? -7.031 -0.260 17.718 1.00 98.19 93 LEU A CA 1
ATOM 780 C C . LEU A 1 93 ? -8.111 -1.252 18.175 1.00 98.19 93 LEU A C 1
ATOM 782 O O . LEU A 1 93 ? -9.094 -0.854 18.799 1.00 98.19 93 LEU A O 1
ATOM 786 N N . LEU A 1 94 ? -7.915 -2.550 17.933 1.00 98.00 94 LEU A N 1
ATOM 787 C CA . LEU A 1 94 ? -8.834 -3.581 18.409 1.00 98.00 94 LEU A CA 1
ATOM 788 C C . LEU A 1 94 ? -8.903 -3.616 19.946 1.00 98.00 94 LEU A C 1
ATOM 790 O O . LEU A 1 94 ? -9.995 -3.681 20.509 1.00 98.00 94 LEU A O 1
ATOM 794 N N . ALA A 1 95 ? -7.757 -3.534 20.629 1.00 98.25 95 ALA A N 1
ATOM 795 C CA . ALA A 1 95 ? -7.680 -3.502 22.092 1.00 98.25 95 ALA A CA 1
ATOM 796 C C . ALA A 1 95 ? -8.321 -2.243 22.703 1.00 98.25 95 ALA A C 1
ATOM 798 O O . ALA A 1 95 ? -8.845 -2.292 23.815 1.00 98.25 95 ALA A O 1
ATOM 799 N N . GLU A 1 96 ? -8.315 -1.132 21.969 1.00 97.69 96 GLU A N 1
ATOM 800 C CA . GLU A 1 96 ? -8.957 0.130 22.349 1.00 97.69 96 GLU A CA 1
ATOM 801 C C . GLU A 1 96 ? -10.464 0.165 22.019 1.00 97.69 96 GLU A C 1
ATOM 803 O O . GLU A 1 96 ? -11.149 1.138 22.333 1.00 97.69 96 GLU A O 1
ATOM 808 N N . GLY A 1 97 ? -11.008 -0.913 21.442 1.00 97.19 97 GLY A N 1
ATOM 809 C CA . GLY A 1 97 ? -12.442 -1.089 21.204 1.00 97.19 97 GLY A CA 1
ATOM 810 C C . GLY A 1 97 ? -12.937 -0.557 19.860 1.00 97.19 97 GLY A C 1
ATOM 811 O O . GLY A 1 97 ? -14.148 -0.480 19.648 1.00 97.19 97 GLY A O 1
ATOM 812 N N . PHE A 1 98 ? -12.036 -0.211 18.937 1.00 97.25 98 PHE A N 1
ATOM 813 C CA . PHE A 1 98 ? -12.428 0.160 17.583 1.00 97.25 98 PHE A CA 1
ATOM 814 C C . PHE A 1 98 ? -12.932 -1.058 16.803 1.00 97.25 98 PHE A C 1
ATOM 816 O O . PHE A 1 98 ? -12.376 -2.156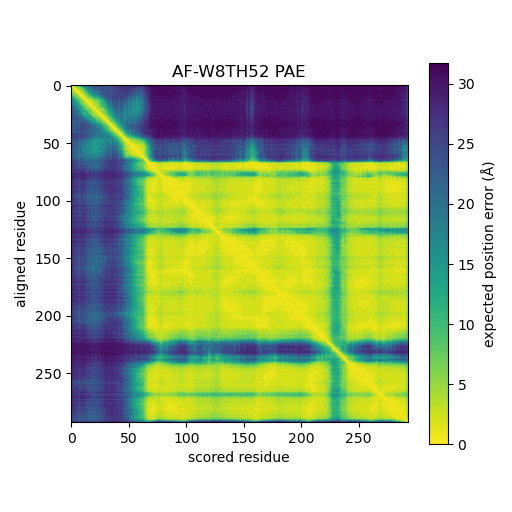 16.878 1.00 97.25 98 PHE A O 1
ATOM 823 N N . ASN A 1 99 ? -13.968 -0.848 15.988 1.00 96.69 99 ASN A N 1
ATOM 824 C CA . ASN A 1 99 ? -14.428 -1.850 15.034 1.00 96.69 99 ASN A CA 1
ATOM 825 C C . ASN A 1 99 ? -13.494 -1.855 13.817 1.00 96.69 99 ASN A C 1
ATOM 827 O O . ASN A 1 99 ? -13.714 -1.115 12.856 1.00 96.69 99 ASN A O 1
ATOM 831 N N . VAL A 1 100 ? -12.421 -2.642 13.892 1.00 98.31 100 VAL A N 1
ATOM 832 C CA . VAL A 1 100 ? -11.306 -2.606 12.939 1.00 98.31 100 VAL A CA 1
ATOM 833 C C . VAL A 1 100 ? -11.082 -3.953 12.244 1.00 98.31 100 VAL A C 1
ATOM 835 O O . VAL A 1 100 ? -11.336 -5.015 12.814 1.00 98.31 100 VAL A O 1
ATOM 838 N N . ARG A 1 101 ? -10.592 -3.923 11.001 1.00 98.25 101 ARG A N 1
ATOM 839 C CA . ARG A 1 101 ? -10.194 -5.095 10.210 1.00 98.25 101 ARG A CA 1
ATOM 840 C C . ARG A 1 101 ? -8.873 -4.844 9.484 1.00 98.25 101 ARG A C 1
ATOM 842 O O . ARG A 1 101 ? -8.683 -3.783 8.901 1.00 98.25 101 ARG A O 1
ATOM 849 N N . LYS A 1 102 ? -7.988 -5.844 9.469 1.00 98.19 102 LYS A N 1
ATOM 850 C CA . LYS A 1 102 ? -6.775 -5.849 8.638 1.00 98.19 102 LYS A CA 1
ATOM 851 C C . LYS A 1 102 ? -7.056 -6.500 7.283 1.00 98.19 102 LYS A C 1
ATOM 853 O O . LYS A 1 102 ? -7.702 -7.546 7.238 1.00 98.19 102 LYS A O 1
ATOM 858 N N . VAL A 1 103 ? -6.529 -5.919 6.212 1.00 98.19 103 VAL A N 1
ATOM 859 C CA . VAL A 1 103 ? -6.422 -6.535 4.880 1.00 98.19 103 VAL A CA 1
ATOM 860 C C . VAL A 1 103 ? -4.978 -6.433 4.387 1.00 98.19 103 VAL A C 1
ATOM 862 O O . VAL A 1 103 ? -4.203 -5.609 4.874 1.00 98.19 103 VAL A O 1
ATOM 865 N N . GLU A 1 104 ? -4.586 -7.301 3.467 1.00 96.81 104 GLU A N 1
ATOM 866 C CA . GLU A 1 104 ? -3.228 -7.361 2.925 1.00 96.81 104 GLU A CA 1
ATOM 867 C C . GLU A 1 104 ? -3.310 -7.736 1.451 1.00 96.81 104 GLU A C 1
ATOM 869 O O . GLU A 1 104 ? -4.129 -8.578 1.081 1.00 96.81 104 GLU A O 1
ATOM 874 N N . TYR A 1 105 ? -2.494 -7.086 0.621 1.00 96.19 105 TYR A N 1
ATOM 875 C CA . TYR A 1 105 ? -2.479 -7.332 -0.816 1.00 96.19 105 TYR A CA 1
ATOM 876 C C . TYR A 1 105 ? -1.065 -7.620 -1.326 1.00 96.19 105 TYR A C 1
ATOM 878 O O . TYR A 1 105 ? -0.127 -6.927 -0.932 1.00 96.19 105 TYR A O 1
ATOM 886 N N . PRO A 1 106 ? -0.889 -8.567 -2.264 1.00 96.12 106 PRO A N 1
ATOM 887 C CA . PRO A 1 106 ? -1.915 -9.449 -2.839 1.00 96.12 106 PRO A CA 1
ATOM 888 C C . PRO A 1 106 ? -2.536 -10.420 -1.831 1.00 96.12 106 PRO A C 1
ATOM 890 O O . PRO A 1 106 ? -1.859 -10.867 -0.907 1.00 96.12 106 PRO A O 1
ATOM 893 N N . ASP A 1 107 ? -3.798 -10.785 -2.044 1.00 95.81 107 ASP A N 1
ATOM 894 C CA . ASP A 1 107 ? -4.476 -11.824 -1.266 1.00 95.81 107 ASP A CA 1
ATOM 895 C C . ASP A 1 107 ? -4.061 -13.208 -1.79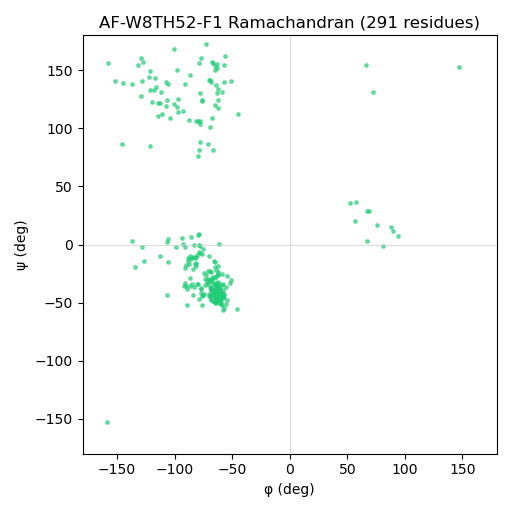0 1.00 95.81 107 ASP A C 1
ATOM 897 O O . ASP A 1 107 ? -4.770 -13.871 -2.551 1.00 95.81 107 ASP A O 1
ATOM 901 N N . TYR A 1 108 ? -2.845 -13.632 -1.431 1.00 90.81 108 TYR A N 1
ATOM 902 C CA . TYR A 1 108 ? -2.247 -14.871 -1.937 1.00 90.81 108 TYR A CA 1
ATOM 903 C C . TYR A 1 108 ? -3.025 -16.139 -1.570 1.00 90.81 108 TYR A C 1
ATOM 905 O O . TYR A 1 108 ? -2.839 -17.162 -2.230 1.00 90.81 108 TYR A O 1
ATOM 913 N N . GLU A 1 109 ? -3.906 -16.099 -0.575 1.00 92.12 109 GLU A N 1
ATOM 914 C CA . GLU A 1 109 ? -4.758 -17.238 -0.221 1.00 92.12 109 GLU A CA 1
ATOM 915 C C . GLU A 1 109 ? -5.989 -17.344 -1.139 1.00 92.12 109 GLU A C 1
ATOM 917 O O . GLU A 1 109 ? -6.593 -18.409 -1.255 1.00 92.12 109 GLU A O 1
ATOM 922 N N . SER A 1 110 ? -6.341 -16.264 -1.843 1.00 95.00 110 SER A N 1
ATOM 923 C CA . SER A 1 110 ? -7.463 -16.220 -2.780 1.00 95.00 110 SER A CA 1
ATOM 924 C C . SER A 1 110 ? -7.074 -16.688 -4.186 1.00 95.00 110 SER A C 1
ATOM 926 O O . SER A 1 110 ? -5.988 -16.391 -4.696 1.00 95.00 110 SER A O 1
ATOM 928 N N . ASP A 1 111 ? -8.016 -17.337 -4.877 1.00 96.06 111 ASP A N 1
ATOM 929 C CA . ASP A 1 111 ? -7.905 -17.688 -6.301 1.00 96.06 111 ASP A CA 1
ATOM 930 C C . ASP A 1 111 ? -7.706 -16.454 -7.199 1.00 96.06 111 ASP A C 1
ATOM 932 O O . ASP A 1 111 ? -7.119 -16.552 -8.278 1.00 96.06 111 ASP A O 1
ATOM 936 N N . SER A 1 112 ? -8.160 -15.273 -6.761 1.00 95.75 112 SER A N 1
ATOM 937 C CA . SER A 1 112 ? -7.989 -14.019 -7.510 1.00 95.75 112 SER A CA 1
ATOM 938 C C . SER A 1 112 ? -6.525 -13.624 -7.707 1.00 95.75 112 SER A C 1
ATOM 940 O O . SER A 1 112 ? -6.203 -12.957 -8.690 1.00 95.75 112 SER A O 1
ATOM 942 N N . SER A 1 113 ? -5.624 -14.105 -6.847 1.00 95.81 113 SER A N 1
ATOM 943 C CA . SER A 1 113 ? -4.186 -13.841 -6.941 1.00 95.81 113 SER A CA 1
ATOM 944 C C . SER A 1 113 ? -3.458 -14.687 -7.995 1.00 95.81 113 SER A C 1
ATOM 946 O O . SER A 1 113 ? -2.248 -14.535 -8.168 1.00 95.81 113 SER A O 1
ATOM 948 N N . ALA A 1 114 ? -4.148 -15.579 -8.719 1.00 96.69 114 ALA A N 1
ATOM 949 C CA . ALA A 1 114 ? -3.520 -16.513 -9.660 1.00 96.69 114 ALA A CA 1
ATOM 950 C C . ALA A 1 114 ? -2.633 -15.819 -10.711 1.00 96.69 114 ALA A C 1
ATOM 952 O O . ALA A 1 114 ? -1.477 -16.203 -10.883 1.00 96.69 114 ALA A O 1
ATOM 953 N N . LEU A 1 115 ? -3.129 -14.759 -11.360 1.00 95.44 115 LEU A N 1
ATOM 954 C CA . LEU A 1 115 ? -2.361 -14.020 -12.375 1.00 95.44 115 LEU A CA 1
ATOM 955 C C . LEU A 1 115 ? -1.161 -13.278 -11.776 1.00 95.44 115 LEU A C 1
ATOM 957 O O . LEU A 1 115 ? -0.119 -13.183 -12.417 1.00 95.44 115 LEU A O 1
ATOM 961 N N . ILE A 1 116 ? -1.275 -12.810 -10.532 1.00 94.31 116 ILE A N 1
ATOM 962 C CA . ILE A 1 116 ? -0.168 -12.179 -9.805 1.00 94.31 116 ILE A CA 1
ATOM 963 C C . ILE A 1 116 ? 0.921 -13.216 -9.516 1.00 94.31 116 ILE A C 1
ATOM 965 O O . ILE A 1 116 ? 2.098 -12.952 -9.738 1.00 94.31 116 ILE A O 1
ATOM 969 N N . LYS A 1 117 ? 0.540 -14.423 -9.077 1.00 92.81 117 LYS A N 1
ATOM 970 C CA . LYS A 1 117 ? 1.482 -15.529 -8.848 1.00 92.81 117 LYS A CA 1
ATOM 971 C C . LYS A 1 117 ? 2.209 -15.920 -10.136 1.00 92.81 117 LYS A C 1
ATOM 973 O O . LYS A 1 117 ? 3.419 -16.102 -10.098 1.00 92.81 117 LYS A O 1
ATOM 978 N N . MET A 1 118 ? 1.495 -16.023 -11.259 1.00 92.56 118 MET A N 1
ATOM 979 C CA . MET A 1 118 ? 2.098 -16.294 -12.574 1.00 92.56 118 MET A CA 1
ATOM 980 C C . MET A 1 118 ? 3.064 -15.176 -12.987 1.00 92.56 118 MET A C 1
ATOM 982 O O . MET A 1 118 ? 4.181 -15.450 -13.422 1.00 92.56 118 MET A O 1
ATOM 986 N N . TYR A 1 119 ? 2.662 -13.917 -12.787 1.00 90.44 119 TYR A N 1
ATOM 987 C CA . TYR A 1 119 ? 3.491 -12.750 -13.078 1.00 90.44 119 TYR A CA 1
ATOM 988 C C . TYR A 1 119 ? 4.799 -12.753 -12.280 1.00 90.44 119 TYR A C 1
ATOM 990 O O . TYR A 1 119 ? 5.874 -12.662 -12.865 1.00 90.44 119 TYR A O 1
ATOM 998 N N . LEU A 1 120 ? 4.724 -12.939 -10.961 1.00 86.69 120 LEU A N 1
ATOM 999 C CA . LEU A 1 120 ? 5.898 -12.942 -10.083 1.00 86.69 120 LEU A CA 1
ATOM 1000 C C . LEU A 1 120 ? 6.820 -14.152 -10.303 1.00 86.69 120 LEU A C 1
ATOM 1002 O O . LEU A 1 120 ? 8.011 -14.071 -10.015 1.00 86.69 120 LEU A O 1
ATOM 1006 N N . LYS A 1 121 ? 6.292 -15.259 -10.841 1.00 87.00 121 LYS A N 1
ATOM 1007 C CA . LYS A 1 121 ? 7.078 -16.430 -11.265 1.00 87.00 121 LYS A CA 1
ATOM 1008 C C . LYS A 1 121 ? 7.773 -16.254 -12.619 1.00 87.00 121 LYS A C 1
ATOM 1010 O O . LYS A 1 121 ? 8.521 -17.143 -13.012 1.00 87.00 121 LYS A O 1
ATOM 1015 N N . GLY A 1 122 ? 7.518 -15.155 -13.332 1.00 86.56 122 GLY A N 1
ATOM 1016 C CA . GLY A 1 122 ? 8.065 -14.921 -14.670 1.00 86.56 122 GLY A CA 1
ATOM 1017 C C . GLY A 1 122 ? 7.376 -15.725 -15.779 1.00 86.56 122 GLY A C 1
ATOM 1018 O O . GLY A 1 122 ? 7.903 -15.834 -16.880 1.00 86.56 122 GLY A O 1
ATOM 1019 N N . GLU A 1 123 ? 6.175 -16.275 -15.548 1.00 90.75 123 GLU A N 1
ATOM 1020 C CA . GLU A 1 123 ? 5.471 -17.086 -16.563 1.00 90.75 123 GLU A CA 1
ATOM 1021 C C . GLU A 1 123 ? 5.061 -16.277 -17.811 1.00 90.75 123 GLU A C 1
ATOM 1023 O O . GLU A 1 123 ? 4.741 -16.849 -18.853 1.00 90.75 123 GLU A O 1
ATOM 1028 N N . PHE A 1 124 ? 5.085 -14.944 -17.717 1.00 88.19 124 PHE A N 1
ATOM 1029 C CA . PHE A 1 124 ? 4.795 -14.018 -18.815 1.00 88.19 124 PHE A CA 1
ATOM 1030 C C . PHE A 1 124 ? 6.046 -13.328 -19.389 1.00 88.19 124 PHE A C 1
ATOM 1032 O O . PHE A 1 124 ? 5.908 -12.457 -20.247 1.00 88.19 124 PHE A O 1
ATOM 1039 N N . GLY A 1 125 ? 7.244 -13.696 -18.929 1.00 84.38 125 GLY A N 1
ATOM 1040 C CA . GLY A 1 125 ? 8.517 -13.097 -19.330 1.00 84.38 125 GLY A CA 1
ATOM 1041 C C . GLY A 1 125 ? 9.529 -13.079 -18.184 1.00 84.38 125 GLY A C 1
ATOM 1042 O O . GLY A 1 125 ? 9.154 -13.031 -17.013 1.00 84.38 125 GLY A O 1
ATOM 1043 N N . ASP A 1 126 ? 10.816 -13.103 -18.528 1.00 76.19 126 ASP A N 1
ATOM 1044 C CA . ASP A 1 126 ? 11.914 -13.209 -17.559 1.00 76.19 126 ASP A CA 1
ATOM 1045 C C . ASP A 1 126 ? 12.364 -11.842 -17.013 1.00 76.19 126 ASP A C 1
ATOM 1047 O O . ASP A 1 126 ? 13.160 -11.780 -16.071 1.00 76.19 126 ASP A O 1
ATOM 1051 N N . ARG A 1 127 ? 11.879 -10.736 -17.597 1.00 72.00 127 ARG A N 1
ATOM 1052 C CA . ARG A 1 127 ? 12.215 -9.370 -17.178 1.00 72.00 127 ARG A CA 1
ATOM 1053 C C . ARG A 1 127 ? 10.981 -8.606 -16.680 1.00 72.00 127 ARG A C 1
ATOM 1055 O O . ARG A 1 127 ? 9.902 -8.748 -17.258 1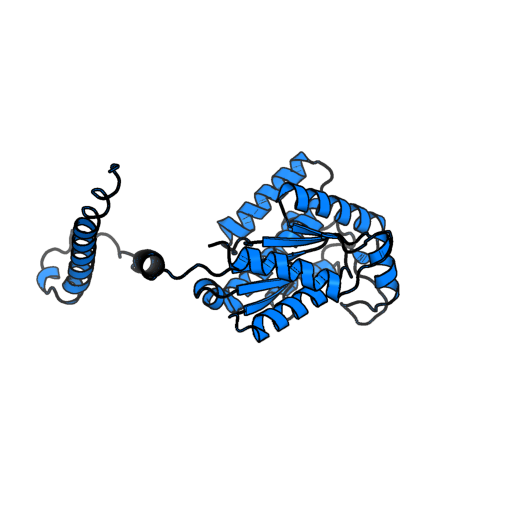.00 72.00 127 ARG A O 1
ATOM 1062 N N . PRO A 1 128 ? 11.109 -7.748 -15.648 1.00 65.56 128 PRO A N 1
ATOM 1063 C CA . PRO A 1 128 ? 9.991 -6.966 -15.104 1.00 65.56 128 PRO A CA 1
ATOM 1064 C C . PRO A 1 128 ? 9.228 -6.105 -16.123 1.00 65.56 128 PRO A C 1
ATOM 1066 O O . PRO A 1 128 ? 8.050 -5.810 -15.895 1.00 65.56 128 PRO A O 1
ATOM 1069 N N . GLU A 1 129 ? 9.904 -5.691 -17.196 1.00 74.56 129 GLU A N 1
ATOM 1070 C CA . GLU A 1 129 ? 9.387 -4.907 -18.321 1.00 74.56 129 GLU A CA 1
ATOM 1071 C C . GLU A 1 129 ? 8.689 -5.733 -19.415 1.00 74.56 129 GLU A C 1
ATOM 1073 O O . GLU A 1 129 ? 8.029 -5.153 -20.276 1.00 74.56 129 GLU A O 1
ATOM 1078 N N . ASP A 1 130 ? 8.792 -7.067 -19.392 1.00 84.31 130 ASP A N 1
ATOM 1079 C CA . ASP A 1 130 ? 8.151 -7.925 -20.400 1.00 84.31 130 ASP A CA 1
ATOM 1080 C C . ASP A 1 130 ? 6.614 -7.916 -20.261 1.00 84.31 130 ASP A C 1
ATOM 1082 O O . ASP A 1 130 ? 5.887 -8.136 -21.232 1.00 84.31 130 ASP A O 1
ATOM 1086 N N . VAL A 1 131 ? 6.106 -7.582 -19.069 1.00 88.19 131 VAL A N 1
ATOM 1087 C CA . VAL A 1 131 ? 4.689 -7.286 -18.827 1.00 88.19 131 VAL A CA 1
ATOM 1088 C C . VAL A 1 131 ? 4.526 -5.789 -18.602 1.00 88.19 131 VAL A C 1
ATOM 1090 O O . VAL A 1 131 ? 5.066 -5.228 -17.649 1.00 88.19 131 VAL A O 1
ATOM 1093 N N . ASN A 1 132 ? 3.743 -5.140 -19.465 1.00 92.25 132 ASN A N 1
ATOM 1094 C CA . ASN A 1 132 ? 3.498 -3.704 -19.351 1.00 92.25 132 ASN A CA 1
ATOM 1095 C C . ASN A 1 132 ? 2.760 -3.338 -18.045 1.00 92.25 132 ASN A C 1
ATOM 1097 O O . ASN A 1 132 ? 2.015 -4.144 -17.476 1.00 92.25 132 ASN A O 1
ATOM 1101 N N . CYS A 1 133 ? 2.932 -2.088 -17.605 1.00 94.50 133 CYS A N 1
ATOM 1102 C CA . CYS A 1 133 ? 2.405 -1.583 -16.335 1.00 94.50 133 CYS A CA 1
ATOM 1103 C C . CYS A 1 133 ? 0.881 -1.701 -16.214 1.00 94.50 133 CYS A C 1
ATOM 1105 O O . CYS A 1 133 ? 0.383 -1.969 -15.123 1.00 94.50 133 CYS A O 1
ATOM 1107 N N . TYR A 1 134 ? 0.137 -1.554 -17.312 1.00 97.00 134 TYR A N 1
ATOM 1108 C CA . TYR A 1 134 ? -1.325 -1.654 -17.319 1.00 97.00 134 TYR A CA 1
ATOM 1109 C C . TYR A 1 134 ? -1.797 -3.086 -17.052 1.00 97.00 134 TYR A C 1
ATOM 1111 O O . TYR A 1 134 ? -2.664 -3.309 -16.207 1.00 97.00 134 TYR A O 1
ATOM 1119 N N . ALA A 1 135 ? -1.197 -4.071 -17.727 1.00 96.31 135 ALA A N 1
ATOM 1120 C CA . ALA A 1 135 ? -1.519 -5.483 -17.543 1.00 96.31 135 ALA A CA 1
ATOM 1121 C C . ALA A 1 135 ? -1.151 -5.963 -16.132 1.00 96.31 135 ALA A C 1
ATOM 1123 O O . ALA A 1 135 ? -1.993 -6.544 -15.446 1.00 96.31 135 ALA A O 1
ATOM 1124 N N . ALA A 1 136 ? 0.066 -5.650 -15.672 1.00 95.19 136 ALA A N 1
ATOM 1125 C CA . ALA A 1 136 ? 0.495 -5.974 -14.314 1.00 95.19 136 ALA A CA 1
ATOM 1126 C C . ALA A 1 136 ? -0.450 -5.348 -13.274 1.00 95.19 136 ALA A C 1
ATOM 1128 O O . ALA A 1 136 ? -0.925 -6.038 -12.373 1.00 95.19 136 ALA A O 1
ATOM 1129 N N . SER A 1 137 ? -0.809 -4.072 -13.445 1.00 97.88 137 SER A N 1
ATOM 1130 C CA . SER A 1 137 ? -1.733 -3.374 -12.542 1.00 97.88 137 SER A CA 1
ATOM 1131 C C . SER A 1 137 ? -3.122 -3.981 -12.518 1.00 97.88 137 SER A C 1
ATOM 1133 O O . SER A 1 137 ? -3.701 -4.103 -11.439 1.00 97.88 137 SER A O 1
ATOM 1135 N N . ALA A 1 138 ? -3.637 -4.409 -13.674 1.00 98.25 138 ALA A N 1
ATOM 1136 C CA . ALA A 1 138 ? -4.932 -5.063 -13.770 1.00 98.25 138 ALA A CA 1
ATOM 1137 C C . ALA A 1 138 ? -4.980 -6.363 -12.955 1.00 98.25 138 ALA A C 1
ATOM 1139 O O . ALA A 1 138 ? -5.993 -6.618 -12.308 1.00 98.25 138 ALA A O 1
ATOM 1140 N N . PHE A 1 139 ? -3.893 -7.147 -12.914 1.00 97.38 139 PHE A N 1
ATOM 1141 C CA . PHE A 1 139 ? -3.822 -8.361 -12.088 1.00 97.38 139 PHE A CA 1
ATOM 1142 C C . PHE A 1 139 ? -4.002 -8.048 -10.597 1.00 97.38 139 PHE A C 1
ATOM 1144 O O . PHE A 1 139 ? -4.790 -8.705 -9.921 1.00 97.38 139 PHE A O 1
ATOM 1151 N N . TYR A 1 140 ? -3.334 -7.006 -10.096 1.00 98.31 140 TYR A N 1
ATOM 1152 C CA . TYR A 1 140 ? -3.495 -6.554 -8.710 1.00 98.31 140 TYR A CA 1
ATOM 1153 C C . TYR A 1 140 ? -4.869 -5.919 -8.444 1.00 98.31 140 TYR A C 1
ATOM 1155 O O . TYR A 1 140 ? -5.440 -6.101 -7.369 1.00 98.31 140 TYR A O 1
ATOM 1163 N N . ALA A 1 141 ? -5.420 -5.188 -9.414 1.00 98.50 141 ALA A N 1
ATOM 1164 C CA . ALA A 1 141 ? -6.715 -4.527 -9.281 1.00 98.50 141 ALA A CA 1
ATOM 1165 C C . ALA A 1 141 ? -7.870 -5.534 -9.161 1.00 98.50 141 ALA A C 1
ATOM 1167 O O . ALA A 1 141 ? -8.756 -5.357 -8.323 1.00 98.50 141 ALA A O 1
ATOM 1168 N N . VAL A 1 142 ? -7.870 -6.611 -9.961 1.00 98.19 142 VAL A N 1
ATOM 1169 C CA . VAL A 1 142 ? -8.926 -7.641 -9.883 1.00 98.19 142 VAL A CA 1
ATOM 1170 C C . VAL A 1 142 ? -8.860 -8.443 -8.584 1.00 98.19 142 VAL A C 1
ATOM 1172 O O . VAL A 1 142 ? -9.902 -8.849 -8.069 1.00 98.19 142 VAL A O 1
ATOM 1175 N N . ASP A 1 143 ? -7.663 -8.614 -8.020 1.00 98.62 143 ASP A N 1
ATOM 1176 C CA . ASP A 1 143 ? -7.464 -9.213 -6.700 1.00 98.62 143 ASP A CA 1
ATOM 1177 C C . ASP A 1 143 ? -8.059 -8.345 -5.583 1.00 98.62 143 ASP A C 1
ATOM 1179 O O . ASP A 1 143 ? -8.889 -8.813 -4.799 1.00 98.62 143 ASP A O 1
ATOM 1183 N N . ARG A 1 144 ? -7.755 -7.039 -5.589 1.00 98.69 144 ARG A N 1
ATOM 1184 C CA . ARG A 1 144 ? -8.378 -6.069 -4.672 1.00 98.69 144 ARG A CA 1
ATOM 1185 C C . ARG A 1 144 ? -9.892 -6.019 -4.809 1.00 98.69 144 ARG A C 1
ATOM 1187 O O . ARG A 1 144 ? -10.594 -6.003 -3.799 1.00 98.69 144 ARG A O 1
ATOM 1194 N N . TYR A 1 145 ? -10.406 -6.039 -6.036 1.00 98.56 145 TYR A N 1
ATOM 1195 C CA . TYR A 1 145 ? -11.844 -6.073 -6.293 1.00 98.56 145 TYR A CA 1
ATOM 1196 C C . TYR A 1 145 ? -12.504 -7.319 -5.705 1.00 98.56 145 TYR A C 1
ATOM 1198 O O . TYR A 1 145 ? -13.502 -7.202 -4.990 1.00 98.56 145 TYR A O 1
ATOM 1206 N N . ALA A 1 146 ? -11.941 -8.502 -5.960 1.00 98.44 146 ALA A N 1
ATOM 1207 C CA . ALA A 1 146 ? -12.462 -9.747 -5.409 1.00 98.44 146 ALA A CA 1
ATOM 1208 C C . ALA A 1 146 ? -12.462 -9.721 -3.874 1.00 98.44 146 ALA A C 1
ATOM 1210 O O . ALA A 1 146 ? -13.481 -10.054 -3.266 1.00 98.44 146 ALA A O 1
ATOM 1211 N N . SER A 1 147 ? -11.363 -9.271 -3.260 1.00 98.44 147 SER A N 1
ATOM 1212 C CA . SER A 1 147 ? -11.248 -9.174 -1.805 1.00 98.44 147 SER A CA 1
ATOM 1213 C C . SER A 1 147 ? -12.236 -8.169 -1.209 1.00 98.44 147 SER A C 1
ATOM 1215 O O . SER A 1 147 ? -12.950 -8.502 -0.266 1.00 98.44 147 SER A O 1
ATOM 1217 N N . PHE A 1 148 ? -12.371 -6.969 -1.786 1.00 98.31 148 PHE A N 1
ATOM 1218 C CA . PHE A 1 148 ? -13.353 -5.982 -1.329 1.00 98.31 148 PHE A CA 1
ATOM 1219 C C . PHE A 1 148 ? -14.773 -6.537 -1.384 1.00 98.31 148 PHE A C 1
ATOM 1221 O O . PHE A 1 148 ? -15.442 -6.605 -0.352 1.00 98.31 148 PHE A O 1
ATOM 1228 N N . GLN A 1 149 ? -15.212 -6.996 -2.559 1.00 97.81 149 GLN A N 1
ATOM 1229 C CA . GLN A 1 149 ? -16.592 -7.437 -2.760 1.00 97.81 149 GLN A CA 1
ATOM 1230 C C . GLN A 1 149 ? -16.962 -8.646 -1.901 1.00 97.81 149 GLN A C 1
ATOM 1232 O O . GLN A 1 149 ? -18.095 -8.726 -1.436 1.00 97.81 149 GLN A O 1
ATOM 1237 N N . LYS A 1 150 ? -16.035 -9.589 -1.700 1.00 96.88 150 LYS A N 1
ATOM 1238 C CA . LYS A 1 150 ? -16.327 -10.833 -0.977 1.00 96.88 150 LYS A CA 1
ATOM 1239 C C . LYS A 1 150 ? -16.080 -10.740 0.519 1.00 96.88 150 LYS A C 1
ATOM 1241 O O . LYS A 1 150 ? -16.802 -11.373 1.282 1.00 96.88 150 LYS A O 1
ATOM 1246 N N . ASN A 1 151 ? -15.056 -9.997 0.935 1.00 97.06 151 ASN A N 1
ATOM 1247 C CA . ASN A 1 151 ? -14.523 -10.156 2.280 1.00 97.06 151 ASN A CA 1
ATOM 1248 C C . ASN A 1 151 ? -14.905 -8.998 3.192 1.00 97.06 151 ASN A C 1
ATOM 1250 O O . ASN A 1 151 ? -15.252 -9.252 4.342 1.00 97.06 151 ASN A O 1
ATOM 1254 N N . TRP A 1 152 ? -14.832 -7.739 2.743 1.00 97.56 152 TRP A N 1
ATOM 1255 C CA . TRP A 1 152 ? -14.882 -6.591 3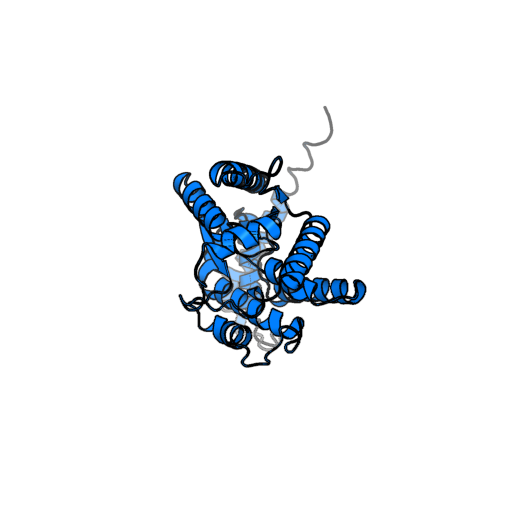.665 1.00 97.56 152 TRP A CA 1
ATOM 1256 C C . TRP A 1 152 ? -15.758 -5.408 3.241 1.00 97.56 152 TRP A C 1
ATOM 1258 O O . TRP A 1 152 ? -15.848 -4.441 3.996 1.00 97.56 152 TRP A O 1
ATOM 1268 N N . ARG A 1 153 ? -16.475 -5.498 2.117 1.00 97.19 153 ARG A N 1
ATOM 1269 C CA . ARG A 1 153 ? -17.413 -4.459 1.675 1.00 97.19 153 ARG A CA 1
ATOM 1270 C C . ARG A 1 153 ? -18.502 -4.142 2.695 1.00 97.19 153 ARG A C 1
ATOM 1272 O O . ARG A 1 153 ? -18.617 -2.991 3.094 1.00 97.19 153 ARG A O 1
ATOM 1279 N N . GLU A 1 154 ? -19.250 -5.143 3.155 1.00 95.75 154 GLU A N 1
ATOM 1280 C CA . GLU A 1 154 ? -20.338 -4.933 4.128 1.00 95.75 154 GLU A CA 1
ATOM 1281 C C . GLU A 1 154 ? -19.817 -4.331 5.440 1.00 95.75 154 GLU A C 1
ATOM 1283 O O . GLU A 1 154 ? -20.433 -3.442 6.020 1.00 95.75 154 GLU A O 1
ATOM 1288 N N . PHE A 1 155 ? -18.640 -4.778 5.884 1.00 96.62 155 PHE A N 1
ATOM 1289 C CA . PHE A 1 155 ? -17.973 -4.250 7.072 1.00 96.62 155 PHE A CA 1
ATOM 1290 C C . PHE A 1 155 ? -17.619 -2.763 6.919 1.00 96.62 155 PHE A C 1
ATOM 1292 O O . PHE A 1 155 ? -17.843 -1.974 7.836 1.00 96.62 155 PHE A O 1
ATOM 1299 N N . TYR A 1 156 ? -17.084 -2.379 5.759 1.00 97.00 156 TYR A N 1
ATOM 1300 C CA . TYR A 1 156 ? -16.740 -0.994 5.448 1.00 97.00 156 TYR A CA 1
ATOM 1301 C C . TYR A 1 156 ? -17.989 -0.116 5.280 1.00 97.00 156 TYR A C 1
ATOM 1303 O O . TYR A 1 156 ? -18.061 0.970 5.847 1.00 97.00 156 TYR A O 1
ATOM 1311 N N . GLU A 1 157 ? -19.010 -0.591 4.565 1.00 94.44 157 GLU A N 1
ATOM 1312 C CA . GLU A 1 157 ? -20.281 0.127 4.392 1.00 94.44 157 GLU A CA 1
ATOM 1313 C C . GLU A 1 157 ? -21.033 0.306 5.727 1.00 94.44 157 GLU A C 1
ATOM 1315 O O . GLU A 1 157 ? -21.730 1.300 5.911 1.00 94.44 157 GLU A O 1
ATOM 1320 N N . ALA A 1 158 ? -20.821 -0.585 6.703 1.00 93.38 158 ALA A N 1
ATOM 1321 C CA . ALA A 1 158 ? -21.341 -0.460 8.067 1.00 93.38 158 ALA A CA 1
ATOM 1322 C C . ALA A 1 158 ? -20.533 0.491 8.982 1.00 93.38 158 ALA A C 1
ATOM 1324 O O . ALA A 1 158 ? -20.786 0.533 10.188 1.00 93.38 158 ALA A O 1
ATOM 1325 N N . GLY A 1 159 ? -19.562 1.239 8.447 1.00 94.19 159 GLY A N 1
ATOM 1326 C CA . GLY A 1 159 ? -18.760 2.205 9.210 1.00 94.19 159 GLY A CA 1
ATOM 1327 C C . GLY A 1 159 ? -17.514 1.619 9.882 1.00 94.19 159 GLY A C 1
ATOM 1328 O O . GLY A 1 159 ? -16.946 2.245 10.775 1.00 94.19 159 GLY A O 1
ATOM 1329 N N . GLY A 1 160 ? -17.085 0.414 9.493 1.00 96.69 160 GLY A N 1
ATOM 1330 C CA . GLY A 1 160 ? -15.866 -0.209 10.008 1.00 96.69 160 GLY A CA 1
ATOM 1331 C C . GLY A 1 160 ? -14.581 0.510 9.577 1.00 96.69 160 GLY A C 1
ATOM 1332 O O . GLY A 1 160 ? -14.538 1.195 8.554 1.00 96.69 160 GLY A O 1
ATOM 1333 N N . ILE A 1 161 ? -13.514 0.322 10.356 1.00 98.25 161 ILE A N 1
ATOM 1334 C CA . ILE A 1 161 ? -12.168 0.822 10.051 1.00 98.25 161 ILE A CA 1
ATOM 1335 C C . ILE A 1 161 ? -11.355 -0.301 9.408 1.00 98.25 161 ILE A C 1
ATOM 1337 O O . ILE A 1 161 ? -11.212 -1.381 9.978 1.00 98.25 161 ILE A O 1
ATOM 1341 N N . VAL A 1 162 ? -10.791 -0.059 8.234 1.00 98.62 162 VAL A N 1
ATOM 1342 C CA . VAL A 1 162 ? -9.952 -1.018 7.512 1.00 98.62 162 VAL A CA 1
ATOM 1343 C C . VAL A 1 162 ? -8.520 -0.505 7.484 1.00 98.62 162 VAL A C 1
ATOM 1345 O O . VAL A 1 162 ? -8.284 0.645 7.131 1.00 98.62 162 VAL A O 1
ATOM 1348 N N . ILE A 1 163 ? -7.563 -1.359 7.841 1.00 98.56 163 ILE A N 1
ATOM 1349 C CA . ILE A 1 163 ? -6.129 -1.085 7.707 1.00 98.56 163 ILE A CA 1
ATOM 1350 C C . ILE A 1 163 ? -5.569 -2.037 6.656 1.00 98.56 163 ILE A C 1
ATOM 1352 O O . ILE A 1 163 ? -5.661 -3.256 6.816 1.00 98.56 163 ILE A O 1
ATOM 1356 N N . ALA A 1 164 ? -4.982 -1.490 5.600 1.00 98.38 164 ALA A N 1
ATOM 1357 C CA . ALA A 1 164 ? -4.408 -2.249 4.505 1.00 98.38 164 ALA A CA 1
ATOM 1358 C C . ALA A 1 164 ? -2.872 -2.218 4.546 1.00 98.38 164 ALA A C 1
ATOM 1360 O O . ALA A 1 164 ? -2.269 -1.143 4.528 1.00 98.38 164 ALA A O 1
ATOM 1361 N N . ASP A 1 165 ? -2.243 -3.396 4.566 1.00 96.88 165 ASP A N 1
ATOM 1362 C CA . ASP A 1 165 ? -0.844 -3.544 4.148 1.00 96.88 165 ASP A CA 1
ATOM 1363 C C . ASP A 1 165 ? -0.832 -3.633 2.620 1.00 96.88 165 ASP A C 1
ATOM 1365 O O . ASP A 1 165 ? -1.248 -4.652 2.057 1.00 96.88 165 ASP A O 1
ATOM 1369 N N . ARG A 1 166 ? -0.391 -2.541 1.979 1.00 96.31 166 ARG A N 1
ATOM 1370 C CA . ARG A 1 166 ? -0.510 -2.269 0.536 1.00 96.31 166 ARG A CA 1
ATOM 1371 C C . ARG A 1 166 ? -1.948 -2.067 0.062 1.00 96.31 166 ARG A C 1
ATOM 1373 O O . ARG A 1 166 ? -2.908 -2.564 0.638 1.00 96.31 166 ARG A O 1
ATOM 1380 N N . TYR A 1 167 ? -2.096 -1.331 -1.035 1.00 98.38 167 TYR A N 1
ATOM 1381 C CA . TYR A 1 167 ? -3.376 -1.127 -1.718 1.00 98.38 167 TYR A CA 1
ATOM 1382 C C . TYR A 1 167 ? -3.141 -0.700 -3.178 1.00 98.38 167 TYR A C 1
ATOM 1384 O O . TYR A 1 167 ? -2.096 -1.017 -3.746 1.00 98.38 167 TYR A O 1
ATOM 1392 N N . THR A 1 168 ? -4.062 0.037 -3.805 1.00 98.25 168 THR A N 1
ATOM 1393 C CA . THR A 1 168 ? -3.845 0.694 -5.113 1.00 98.25 168 THR A CA 1
ATOM 1394 C C . THR A 1 168 ? -2.560 1.537 -5.133 1.00 98.25 168 THR A C 1
ATOM 1396 O O . THR A 1 168 ? -1.862 1.597 -6.144 1.00 98.25 168 THR A O 1
ATOM 1399 N N . THR A 1 169 ? -2.174 2.093 -3.982 1.00 98.06 169 THR A N 1
ATOM 1400 C CA . THR A 1 169 ? -0.904 2.799 -3.747 1.00 98.06 169 THR A CA 1
ATOM 1401 C C . THR A 1 169 ? 0.325 1.990 -4.166 1.00 98.06 169 THR A C 1
ATOM 1403 O O . THR A 1 169 ? 1.284 2.555 -4.683 1.00 98.06 169 THR A O 1
ATOM 1406 N N . SER A 1 170 ? 0.294 0.660 -4.041 1.00 97.25 170 SER A N 1
ATOM 1407 C CA . SER A 1 170 ? 1.411 -0.190 -4.460 1.00 97.25 170 SER A CA 1
ATOM 1408 C C . SER A 1 170 ? 1.555 -0.236 -5.982 1.00 97.25 170 SER A C 1
ATOM 1410 O O . SER A 1 170 ? 2.679 -0.284 -6.472 1.00 97.25 170 SER A O 1
ATOM 1412 N N . ASN A 1 171 ? 0.465 -0.141 -6.752 1.00 97.69 171 ASN A N 1
ATOM 1413 C CA . ASN A 1 171 ? 0.565 0.020 -8.208 1.00 97.69 171 ASN A CA 1
ATOM 1414 C C . ASN A 1 171 ? 1.147 1.397 -8.573 1.00 97.69 171 ASN A C 1
ATOM 1416 O O . ASN A 1 171 ? 1.969 1.483 -9.487 1.00 97.69 171 ASN A O 1
ATOM 1420 N N . MET A 1 172 ? 0.788 2.457 -7.836 1.00 98.06 172 MET A N 1
ATOM 1421 C CA . MET A 1 172 ? 1.384 3.792 -8.018 1.00 98.06 172 MET A CA 1
ATOM 1422 C C . MET A 1 172 ? 2.892 3.781 -7.732 1.00 98.06 172 MET A C 1
ATOM 1424 O O . MET A 1 172 ? 3.662 4.426 -8.433 1.00 98.06 172 MET A O 1
ATOM 1428 N N . VAL A 1 173 ? 3.331 3.022 -6.727 1.00 96.38 173 VAL A N 1
ATOM 1429 C CA . VAL A 1 173 ? 4.747 2.925 -6.349 1.00 96.38 173 VAL A CA 1
ATOM 1430 C C . VAL A 1 173 ? 5.548 2.042 -7.311 1.00 96.38 173 VAL A C 1
ATOM 1432 O O . VAL A 1 173 ? 6.586 2.475 -7.803 1.00 96.38 173 VAL A O 1
ATOM 1435 N N . HIS A 1 174 ? 5.090 0.816 -7.581 1.00 93.50 174 HIS A N 1
ATOM 1436 C CA . HIS A 1 174 ? 5.893 -0.217 -8.257 1.00 93.50 174 HIS A CA 1
ATOM 1437 C C . HIS A 1 174 ? 5.754 -0.226 -9.775 1.00 93.50 174 HIS A C 1
ATOM 1439 O O . HIS A 1 174 ? 6.695 -0.575 -10.477 1.00 93.50 174 HIS A O 1
ATOM 1445 N N . GLN A 1 175 ? 4.580 0.107 -10.310 1.00 94.88 175 GLN A N 1
ATOM 1446 C CA . GLN A 1 175 ? 4.369 0.058 -11.759 1.00 94.88 175 GLN A CA 1
ATOM 1447 C C . GLN A 1 175 ? 4.688 1.409 -12.403 1.00 94.88 175 GLN A C 1
ATOM 1449 O O . GLN A 1 175 ? 5.285 1.439 -13.477 1.00 94.88 175 GLN A O 1
ATOM 1454 N N . ALA A 1 176 ? 4.398 2.527 -11.726 1.00 95.94 176 ALA A N 1
ATOM 1455 C CA . ALA A 1 176 ? 4.797 3.844 -12.226 1.00 95.94 176 ALA A CA 1
ATOM 1456 C C . ALA A 1 176 ? 6.327 4.029 -12.229 1.00 95.94 176 ALA A C 1
ATOM 1458 O O . ALA A 1 176 ? 6.849 4.732 -13.088 1.00 95.94 176 ALA A O 1
ATOM 1459 N N . SER A 1 177 ? 7.070 3.346 -11.341 1.00 93.75 177 SER A N 1
ATOM 1460 C CA . SER A 1 177 ? 8.543 3.397 -11.334 1.00 93.75 177 SER A CA 1
ATOM 1461 C C . SER A 1 177 ? 9.179 2.774 -12.580 1.00 93.75 177 SER A C 1
ATOM 1463 O O . SER A 1 177 ? 10.360 2.988 -12.840 1.00 93.75 177 SER A O 1
ATOM 1465 N N . LYS A 1 178 ? 8.422 2.020 -13.382 1.00 91.31 178 LYS A N 1
ATOM 1466 C CA . LYS A 1 178 ? 8.897 1.450 -14.649 1.00 91.31 178 LYS A CA 1
ATOM 1467 C C . LYS A 1 178 ? 8.771 2.420 -15.827 1.00 91.31 178 LYS A C 1
ATOM 1469 O O . LYS A 1 178 ? 9.342 2.148 -16.877 1.00 91.31 178 LYS A O 1
ATOM 1474 N N . ILE A 1 179 ? 8.055 3.532 -15.659 1.00 94.06 179 ILE A N 1
ATOM 1475 C CA . ILE A 1 179 ? 7.816 4.534 -16.702 1.00 94.06 179 ILE A CA 1
ATOM 1476 C C . ILE A 1 179 ? 8.824 5.674 -16.518 1.00 94.06 179 ILE A C 1
ATOM 1478 O O . ILE A 1 179 ? 8.859 6.305 -15.462 1.00 94.06 179 ILE A O 1
ATOM 1482 N N . GLU A 1 180 ? 9.681 5.897 -17.518 1.00 92.06 180 GLU A N 1
ATOM 1483 C CA . GLU A 1 180 ? 10.723 6.940 -17.474 1.00 92.06 180 GLU A CA 1
ATOM 1484 C C . GLU A 1 180 ? 10.192 8.322 -17.865 1.00 92.06 180 GLU A C 1
ATOM 1486 O O . GLU A 1 180 ? 10.627 9.329 -17.312 1.00 92.06 180 GLU A O 1
ATOM 1491 N N . ASP A 1 181 ? 9.273 8.382 -18.832 1.00 96.50 181 ASP A N 1
ATOM 1492 C CA . ASP A 1 181 ? 8.685 9.644 -19.265 1.00 96.50 181 ASP A CA 1
ATOM 1493 C C . ASP A 1 181 ? 7.646 10.125 -18.243 1.00 96.50 181 ASP A C 1
ATOM 1495 O O . ASP A 1 181 ? 6.707 9.409 -17.893 1.00 96.50 181 ASP A O 1
ATOM 1499 N N . GLU A 1 182 ? 7.819 11.347 -17.739 1.00 95.88 182 GLU A N 1
ATOM 1500 C CA . GLU A 1 182 ? 6.946 11.887 -16.692 1.00 95.88 182 GLU A CA 1
ATOM 1501 C C . GLU A 1 182 ? 5.514 12.146 -17.183 1.00 95.88 182 GLU A C 1
ATOM 1503 O O . GLU A 1 182 ? 4.581 12.045 -16.388 1.00 95.88 182 GLU A O 1
ATOM 1508 N N . ALA A 1 183 ? 5.309 12.449 -18.471 1.00 97.75 183 ALA A N 1
ATOM 1509 C CA . ALA A 1 183 ? 3.966 12.655 -19.010 1.00 97.75 183 ALA A CA 1
ATOM 1510 C C . ALA A 1 183 ? 3.226 11.319 -19.173 1.00 97.75 183 ALA A C 1
ATOM 1512 O O . ALA A 1 183 ? 2.069 11.213 -18.771 1.00 97.75 183 ALA A O 1
ATOM 1513 N N . GLU A 1 184 ? 3.903 10.280 -19.672 1.00 97.94 184 GLU A N 1
ATOM 1514 C CA . GLU A 1 184 ? 3.347 8.919 -19.714 1.00 97.94 184 GLU A CA 1
ATOM 1515 C C . GLU A 1 184 ? 3.062 8.379 -18.304 1.00 97.94 184 GLU A C 1
ATOM 1517 O O . GLU A 1 184 ? 2.068 7.683 -18.084 1.00 97.94 184 GLU A O 1
ATOM 1522 N N . LYS A 1 185 ? 3.912 8.710 -17.323 1.00 97.69 185 LYS A N 1
ATOM 1523 C CA . LYS A 1 185 ? 3.704 8.327 -15.922 1.00 97.69 185 LYS A CA 1
ATOM 1524 C C . LYS A 1 185 ? 2.466 9.006 -15.341 1.00 97.69 185 LYS A C 1
ATOM 1526 O O . LYS A 1 185 ? 1.697 8.351 -14.639 1.00 97.69 185 LYS A O 1
ATOM 1531 N N . GLU A 1 186 ? 2.262 10.288 -15.637 1.00 98.12 186 GLU A N 1
ATOM 1532 C CA . GLU A 1 186 ? 1.058 11.021 -15.240 1.00 98.12 186 GLU A CA 1
ATOM 1533 C C . GLU A 1 186 ? -0.201 10.376 -15.829 1.00 98.12 186 GLU A C 1
ATOM 1535 O O . GLU A 1 186 ? -1.121 10.052 -15.080 1.00 98.12 186 GLU A O 1
ATOM 1540 N N . GLU A 1 187 ? -0.204 10.093 -17.135 1.00 98.44 187 GLU A N 1
ATOM 1541 C CA . GLU A 1 187 ? -1.325 9.437 -17.821 1.00 98.44 187 GLU A CA 1
ATOM 1542 C C . GLU A 1 187 ? -1.631 8.057 -17.217 1.00 98.44 187 GLU A C 1
ATOM 1544 O O . GLU A 1 187 ? -2.788 7.713 -16.963 1.00 98.44 187 GLU A O 1
ATOM 1549 N N . TYR A 1 188 ? -0.592 7.279 -16.908 1.00 98.62 188 TYR A N 1
ATOM 1550 C CA . TYR A 1 188 ? -0.738 5.991 -16.236 1.00 98.62 188 TYR A CA 1
ATOM 1551 C C . TYR A 1 188 ? -1.353 6.125 -14.830 1.00 98.62 188 TYR A C 1
ATOM 1553 O O . TYR A 1 188 ? -2.204 5.318 -14.447 1.00 98.62 188 TYR A O 1
ATOM 1561 N N . LEU A 1 189 ? -0.941 7.126 -14.046 1.00 98.62 189 LEU A N 1
ATOM 1562 C CA . LEU A 1 189 ? -1.478 7.358 -12.703 1.00 98.62 189 LEU A CA 1
ATOM 1563 C C . LEU A 1 189 ? -2.944 7.809 -12.742 1.00 98.62 189 LEU A C 1
ATOM 1565 O O . LEU A 1 189 ? -3.746 7.321 -11.942 1.00 98.62 189 LEU A O 1
ATOM 1569 N N . GLU A 1 190 ? -3.303 8.697 -13.670 1.00 98.50 190 GLU A N 1
ATOM 1570 C CA . GLU A 1 190 ? -4.692 9.109 -13.905 1.00 98.50 190 GLU A CA 1
ATOM 1571 C C . GLU A 1 190 ? -5.557 7.914 -14.318 1.00 98.50 190 GLU A C 1
ATOM 1573 O O . GLU A 1 190 ? -6.635 7.699 -13.754 1.00 98.50 190 GLU A O 1
ATOM 1578 N N . TRP A 1 191 ? -5.053 7.083 -15.237 1.00 98.75 191 TRP A N 1
ATOM 1579 C CA . TRP A 1 191 ? -5.712 5.840 -15.627 1.00 98.75 191 TRP A CA 1
ATOM 1580 C C . TRP A 1 191 ? -5.923 4.909 -14.433 1.00 98.75 191 TRP A C 1
ATOM 1582 O O . TRP A 1 191 ? -7.013 4.365 -14.274 1.00 98.75 191 TRP A O 1
ATOM 1592 N N . LEU A 1 192 ? -4.911 4.723 -13.583 1.00 98.69 192 LEU A N 1
ATOM 1593 C CA . LEU A 1 192 ? -4.987 3.815 -12.439 1.00 98.69 192 LEU A CA 1
ATOM 1594 C C . LEU A 1 192 ? -6.044 4.269 -11.422 1.00 98.69 192 LEU A C 1
ATOM 1596 O O . LEU A 1 192 ? -6.808 3.442 -10.922 1.00 98.69 192 LEU A O 1
ATOM 1600 N N . VAL A 1 193 ? -6.097 5.575 -11.141 1.00 98.38 193 VAL A N 1
ATOM 1601 C CA . VAL A 1 193 ? -7.100 6.193 -10.259 1.00 98.38 193 VAL A CA 1
ATOM 1602 C C . VAL A 1 193 ? -8.507 5.999 -10.824 1.00 98.38 193 VAL A C 1
ATOM 1604 O O . VAL A 1 193 ? -9.376 5.488 -10.116 1.00 98.38 193 VAL A O 1
ATOM 1607 N N . ASP A 1 194 ? -8.731 6.319 -12.105 1.00 98.69 194 ASP A N 1
ATOM 1608 C CA . ASP A 1 194 ? -10.030 6.093 -12.758 1.00 98.69 194 ASP A CA 1
ATOM 1609 C C . ASP A 1 194 ? -10.405 4.604 -12.748 1.00 98.69 194 ASP A C 1
ATOM 1611 O O . ASP A 1 194 ? -11.530 4.221 -12.427 1.00 98.69 194 ASP A O 1
ATOM 1615 N N . PHE A 1 195 ? -9.458 3.731 -13.072 1.00 98.69 195 PHE A N 1
ATOM 1616 C CA . PHE A 1 195 ? -9.715 2.306 -13.195 1.00 98.69 195 PHE A CA 1
ATOM 1617 C C . PHE A 1 195 ? -10.109 1.674 -11.856 1.00 98.69 195 PHE A C 1
ATOM 1619 O O . PHE A 1 195 ? -11.122 0.974 -11.774 1.00 98.69 195 PHE A O 1
ATOM 1626 N N . GLU A 1 196 ? -9.348 1.934 -10.793 1.00 98.62 196 GLU A N 1
ATOM 1627 C CA . GLU A 1 196 ? -9.563 1.282 -9.501 1.00 98.62 196 GLU A CA 1
ATOM 1628 C C . GLU A 1 196 ? -10.631 1.969 -8.641 1.00 98.62 196 GLU A C 1
ATOM 1630 O O . GLU A 1 196 ? -11.490 1.286 -8.071 1.00 98.62 196 GLU A O 1
ATOM 1635 N N . PHE A 1 197 ? -10.636 3.300 -8.569 1.00 98.19 197 PHE A N 1
ATOM 1636 C CA . PHE A 1 197 ? -11.558 4.024 -7.690 1.00 98.19 197 PHE A CA 1
ATOM 1637 C C . PHE A 1 197 ? -12.885 4.362 -8.374 1.00 98.19 197 PHE A C 1
ATOM 1639 O O . PHE A 1 197 ? -13.937 4.171 -7.768 1.00 98.19 197 PHE A O 1
ATOM 1646 N N . GLU A 1 198 ? -12.892 4.731 -9.659 1.00 97.25 198 GLU A N 1
ATOM 1647 C CA . GLU A 1 198 ? -14.139 5.090 -10.356 1.00 97.25 198 GLU A CA 1
ATOM 1648 C C . GLU A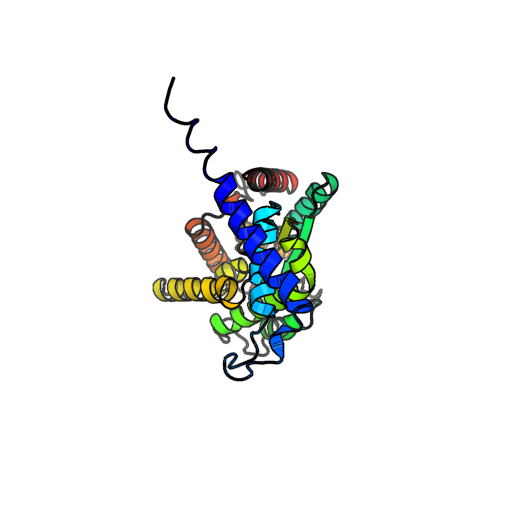 1 198 ? -14.823 3.880 -11.006 1.00 97.25 198 GLU A C 1
ATOM 1650 O O . GLU A 1 198 ? -16.016 3.622 -10.798 1.00 97.25 198 GLU A O 1
ATOM 1655 N N . LYS A 1 199 ? -14.084 3.099 -11.807 1.00 98.00 199 LYS A N 1
ATOM 1656 C CA . LYS A 1 199 ? -14.659 1.971 -12.563 1.00 98.00 199 LYS A CA 1
ATOM 1657 C C . LYS A 1 199 ? -14.869 0.742 -11.686 1.00 98.00 199 LYS A C 1
ATOM 1659 O O . LYS A 1 199 ? -15.949 0.150 -11.732 1.00 98.00 199 LYS A O 1
ATOM 1664 N N . PHE A 1 200 ? -13.875 0.364 -10.883 1.00 97.56 200 PHE A N 1
ATOM 1665 C CA . PHE A 1 200 ? -13.982 -0.779 -9.968 1.00 97.56 200 PHE A CA 1
ATOM 1666 C C . PHE A 1 200 ? -14.691 -0.425 -8.659 1.00 97.56 200 PHE A C 1
ATOM 1668 O O . PHE A 1 200 ? -15.175 -1.330 -7.972 1.00 97.56 200 PHE A O 1
ATOM 1675 N N . ARG A 1 201 ? -14.818 0.874 -8.348 1.00 97.31 201 ARG A N 1
ATOM 1676 C CA . ARG A 1 201 ? -15.469 1.381 -7.131 1.00 97.31 201 ARG A CA 1
ATOM 1677 C C . ARG A 1 201 ? -14.830 0.843 -5.857 1.00 97.31 201 ARG A C 1
ATOM 1679 O O . ARG A 1 201 ? -15.530 0.540 -4.887 1.00 97.31 201 ARG A O 1
ATOM 1686 N N . LEU A 1 202 ? -13.509 0.683 -5.877 1.00 98.31 202 LEU A N 1
ATOM 1687 C CA . LEU A 1 202 ? -12.751 0.409 -4.667 1.00 98.31 202 LEU A CA 1
ATOM 1688 C C . LEU A 1 202 ? -12.769 1.659 -3.776 1.00 98.31 202 LEU A C 1
ATOM 1690 O O . LEU A 1 202 ? -12.690 2.770 -4.298 1.00 98.31 202 LEU A O 1
ATOM 1694 N N . PRO A 1 203 ? -12.877 1.515 -2.444 1.00 97.62 203 PRO A N 1
ATOM 1695 C CA . PRO A 1 203 ? -12.785 2.658 -1.548 1.00 97.62 203 PRO A CA 1
ATOM 1696 C C . PRO A 1 203 ? -11.450 3.383 -1.705 1.00 97.62 203 PRO A C 1
ATOM 1698 O O . PRO A 1 203 ? -10.401 2.739 -1.666 1.00 97.62 203 PRO A O 1
ATOM 1701 N N . GLU A 1 204 ? -11.499 4.705 -1.844 1.00 97.75 204 GLU A N 1
ATOM 1702 C CA . GLU A 1 204 ? -10.323 5.561 -1.706 1.00 97.75 204 GLU A CA 1
ATOM 1703 C C . GLU A 1 204 ? -9.848 5.573 -0.242 1.00 97.75 204 GLU A C 1
ATOM 1705 O O . GLU A 1 204 ? -10.690 5.593 0.663 1.00 97.75 204 GLU A O 1
ATOM 1710 N N . PRO A 1 205 ? -8.529 5.546 0.017 1.00 97.69 205 PRO A N 1
ATOM 1711 C CA . PRO A 1 205 ? -7.994 5.683 1.368 1.00 97.69 205 PRO A CA 1
ATOM 1712 C C . PRO A 1 205 ? -8.294 7.055 1.985 1.00 97.69 205 PRO A C 1
ATOM 1714 O O . PRO A 1 205 ? -8.087 8.083 1.347 1.00 97.69 205 PRO A O 1
ATOM 1717 N N . ASP A 1 206 ? -8.692 7.070 3.256 1.00 97.38 206 ASP A N 1
ATOM 1718 C CA . ASP A 1 206 ? -8.803 8.282 4.073 1.00 97.38 206 ASP A CA 1
ATOM 1719 C C . ASP A 1 206 ? -7.425 8.847 4.447 1.00 97.38 206 ASP A C 1
ATOM 1721 O O . ASP A 1 206 ? -7.262 10.057 4.576 1.00 97.38 206 ASP A O 1
ATOM 1725 N N . GLU A 1 207 ? -6.435 7.975 4.648 1.00 97.62 207 GLU A N 1
ATOM 1726 C CA . GLU A 1 207 ? -5.044 8.361 4.893 1.00 97.62 207 GLU A CA 1
ATOM 1727 C C . GLU A 1 207 ? -4.106 7.258 4.387 1.00 97.62 207 GLU A C 1
ATOM 1729 O O . GLU A 1 207 ? -4.359 6.059 4.566 1.00 97.62 207 GLU A O 1
ATOM 1734 N N . VAL A 1 208 ? -2.995 7.671 3.781 1.00 98.56 208 VAL A N 1
ATOM 1735 C CA . VAL A 1 208 ? -1.900 6.776 3.403 1.00 98.56 208 VAL A CA 1
ATOM 1736 C C . VAL A 1 208 ? -0.679 7.157 4.222 1.00 98.56 208 VAL A C 1
ATOM 1738 O O . VAL A 1 208 ? -0.208 8.293 4.161 1.00 98.56 208 VAL A O 1
ATOM 1741 N N . ILE A 1 209 ? -0.157 6.196 4.977 1.00 98.50 209 ILE A N 1
ATOM 1742 C CA . ILE A 1 209 ? 1.080 6.341 5.730 1.00 98.50 209 ILE A CA 1
ATOM 1743 C C . ILE A 1 209 ? 2.219 5.741 4.914 1.00 98.50 209 ILE A C 1
ATOM 1745 O O . ILE A 1 209 ? 2.273 4.531 4.688 1.00 98.50 209 ILE A O 1
ATOM 1749 N N . PHE A 1 210 ? 3.138 6.592 4.480 1.00 98.25 210 PHE A N 1
ATOM 1750 C CA . PHE A 1 210 ? 4.335 6.201 3.759 1.00 98.25 210 PHE A CA 1
ATOM 1751 C C . PHE A 1 210 ? 5.494 5.987 4.734 1.00 98.25 210 PHE A C 1
ATOM 1753 O O . PHE A 1 210 ? 5.973 6.928 5.362 1.00 98.25 210 PHE A O 1
ATOM 1760 N N . LEU A 1 211 ? 5.973 4.751 4.850 1.00 97.44 211 LEU A N 1
ATOM 1761 C CA . LEU A 1 211 ? 7.186 4.440 5.601 1.00 97.44 211 LEU A CA 1
ATOM 1762 C C . LEU A 1 211 ? 8.408 4.815 4.758 1.00 97.44 211 LEU A C 1
ATOM 1764 O O . LEU A 1 211 ? 8.776 4.087 3.827 1.00 97.44 211 LEU A O 1
ATOM 1768 N N . ASP A 1 212 ? 9.037 5.940 5.099 1.00 95.75 212 ASP A N 1
ATOM 1769 C CA . ASP A 1 212 ? 10.227 6.448 4.416 1.00 95.75 212 ASP A CA 1
ATOM 1770 C C . ASP A 1 212 ? 11.463 5.671 4.908 1.00 95.75 212 ASP A C 1
ATOM 1772 O O . ASP A 1 212 ? 12.161 6.058 5.851 1.00 95.75 212 ASP A O 1
ATOM 1776 N N . MET A 1 213 ? 11.651 4.481 4.326 1.00 93.44 213 MET A N 1
ATOM 1777 C CA . MET A 1 213 ? 12.747 3.555 4.615 1.00 93.44 213 MET A CA 1
ATOM 1778 C C . MET A 1 213 ? 13.793 3.595 3.494 1.00 93.44 213 MET A C 1
ATOM 1780 O O . MET A 1 213 ? 13.541 3.030 2.420 1.00 93.44 213 MET A O 1
ATOM 1784 N N . PRO A 1 214 ? 14.987 4.168 3.740 1.00 91.62 214 PRO A N 1
ATOM 1785 C CA . PRO A 1 214 ? 16.052 4.224 2.750 1.00 91.62 214 PRO A CA 1
ATOM 1786 C C . PRO A 1 214 ? 16.454 2.831 2.231 1.00 91.62 214 PRO A C 1
ATOM 1788 O O . PRO A 1 214 ? 16.597 1.898 3.033 1.00 91.62 214 PRO A O 1
ATOM 1791 N N . PRO A 1 215 ? 16.725 2.676 0.919 1.00 89.31 215 PRO A N 1
ATOM 1792 C CA . PRO A 1 215 ? 17.138 1.401 0.335 1.00 89.31 215 PRO A CA 1
ATOM 1793 C C . PRO A 1 215 ? 18.370 0.787 1.001 1.00 89.31 215 PRO A C 1
ATOM 1795 O O . PRO A 1 215 ? 18.414 -0.423 1.181 1.00 89.31 215 PRO A O 1
ATOM 1798 N N . SER A 1 216 ? 19.348 1.598 1.422 1.00 87.50 216 SER A N 1
ATOM 1799 C CA . SER A 1 216 ? 20.561 1.110 2.094 1.00 87.50 216 SER A CA 1
ATOM 1800 C C . SER A 1 216 ? 20.254 0.309 3.364 1.00 87.50 216 SER A C 1
ATOM 1802 O O . SER A 1 216 ? 20.824 -0.762 3.557 1.00 87.50 216 SER A O 1
ATOM 1804 N N . VAL A 1 217 ? 19.315 0.792 4.183 1.00 86.81 217 VAL A N 1
ATOM 1805 C CA . VAL A 1 217 ? 18.888 0.140 5.430 1.00 86.81 217 VAL A CA 1
ATOM 1806 C C . VAL A 1 217 ? 17.997 -1.066 5.134 1.00 86.81 217 VAL A C 1
ATOM 1808 O O . VAL A 1 217 ? 18.197 -2.141 5.692 1.00 86.81 217 VAL A O 1
ATOM 1811 N N . SER A 1 218 ? 17.051 -0.927 4.201 1.00 83.56 218 SER A N 1
ATOM 1812 C CA . SER A 1 218 ? 16.191 -2.034 3.756 1.00 83.56 218 SER A CA 1
ATOM 1813 C C . SER A 1 218 ? 17.008 -3.219 3.215 1.00 83.56 218 SER A C 1
ATOM 1815 O O . SER A 1 218 ? 16.737 -4.369 3.562 1.00 83.56 218 SER A O 1
ATOM 1817 N N . ILE A 1 219 ? 18.050 -2.956 2.418 1.00 82.00 219 ILE A N 1
ATOM 1818 C CA . ILE A 1 219 ? 18.946 -3.984 1.871 1.00 82.00 219 ILE A CA 1
ATOM 1819 C C . ILE A 1 219 ? 19.710 -4.709 2.981 1.00 82.00 219 ILE A C 1
ATOM 1821 O O . ILE A 1 219 ? 19.886 -5.925 2.890 1.00 82.00 219 ILE A O 1
ATOM 1825 N N . GLU A 1 220 ? 20.156 -3.995 4.015 1.00 82.12 220 GLU A N 1
ATOM 1826 C CA . GLU A 1 220 ? 20.816 -4.598 5.175 1.00 82.12 220 GLU A CA 1
ATOM 1827 C C . GLU A 1 220 ? 19.862 -5.539 5.921 1.00 82.12 220 GLU A C 1
ATOM 1829 O O . GLU A 1 220 ? 20.179 -6.714 6.092 1.00 82.12 220 GLU A O 1
ATOM 1834 N N . LEU A 1 221 ? 18.641 -5.082 6.214 1.00 79.50 221 LEU A N 1
ATOM 1835 C CA . LEU A 1 221 ? 17.594 -5.892 6.851 1.00 79.50 221 LEU A CA 1
ATOM 1836 C C . LEU A 1 221 ? 17.178 -7.110 6.008 1.00 79.50 221 LEU A C 1
ATOM 1838 O O . LEU A 1 221 ? 16.852 -8.167 6.548 1.00 79.50 221 LEU A O 1
ATOM 1842 N N . MET A 1 222 ? 17.188 -6.986 4.677 1.00 73.25 222 MET A N 1
ATOM 1843 C CA . MET A 1 222 ? 16.895 -8.097 3.765 1.00 73.25 222 MET A CA 1
ATOM 1844 C C . MET A 1 222 ? 17.976 -9.178 3.774 1.00 73.25 222 MET A C 1
ATOM 1846 O O . MET A 1 222 ? 17.654 -10.341 3.553 1.00 73.25 222 MET A O 1
ATOM 1850 N N . ARG A 1 223 ? 19.250 -8.837 4.018 1.00 68.81 223 ARG A N 1
ATOM 1851 C CA . ARG A 1 223 ? 20.328 -9.844 4.114 1.00 68.81 223 ARG A CA 1
ATOM 1852 C C . ARG A 1 223 ? 20.131 -10.794 5.292 1.00 68.81 223 ARG A C 1
ATOM 1854 O O . ARG A 1 223 ? 20.654 -11.902 5.265 1.00 68.81 223 ARG A O 1
ATOM 1861 N N . GLU A 1 224 ? 19.369 -10.371 6.293 1.00 63.72 224 GLU A N 1
ATOM 1862 C CA . GLU A 1 224 ? 19.095 -11.136 7.507 1.00 63.72 224 GLU A CA 1
ATOM 1863 C C . GLU A 1 224 ? 17.803 -11.976 7.421 1.00 63.72 224 GLU A C 1
ATOM 1865 O O . GLU A 1 224 ? 17.462 -12.672 8.378 1.00 63.72 224 GLU A O 1
ATOM 1870 N N . ARG A 1 225 ? 17.071 -11.945 6.291 1.00 57.75 225 ARG A N 1
ATOM 1871 C CA . ARG A 1 225 ? 15.788 -12.653 6.105 1.00 57.75 225 ARG A CA 1
ATOM 1872 C C . ARG A 1 225 ? 15.807 -13.627 4.919 1.00 57.75 225 ARG A C 1
ATOM 1874 O O . ARG A 1 225 ? 16.380 -13.341 3.874 1.00 57.75 225 ARG A O 1
ATOM 1881 N N . ASN A 1 226 ? 15.111 -14.757 5.069 1.00 53.59 226 ASN A N 1
ATOM 1882 C CA . ASN A 1 226 ? 14.833 -15.706 3.978 1.00 53.59 226 ASN A CA 1
ATOM 1883 C C . ASN A 1 226 ? 13.672 -15.202 3.095 1.00 53.59 226 ASN A C 1
ATOM 1885 O O . ASN A 1 226 ? 12.836 -14.429 3.570 1.00 53.59 226 ASN A O 1
ATOM 1889 N N . ASN A 1 227 ? 13.594 -15.643 1.830 1.00 52.66 227 ASN A N 1
ATOM 1890 C CA . ASN A 1 227 ? 12.557 -15.191 0.896 1.00 52.66 227 ASN A CA 1
ATOM 1891 C C . ASN A 1 227 ? 11.141 -15.582 1.379 1.00 52.66 227 ASN A C 1
ATOM 1893 O O . ASN A 1 227 ? 10.891 -16.733 1.748 1.00 52.66 227 ASN A O 1
ATOM 1897 N N . LYS A 1 228 ? 10.205 -14.622 1.325 1.00 52.09 228 LYS A N 1
ATOM 1898 C CA . LYS A 1 228 ? 8.776 -14.786 1.637 1.00 52.09 228 LYS A CA 1
ATOM 1899 C C . LYS A 1 228 ? 8.024 -15.764 0.719 1.00 52.09 228 LYS A C 1
ATOM 1901 O O . LYS A 1 228 ? 7.007 -16.295 1.148 1.00 52.09 228 LYS A O 1
ATOM 1906 N N . PHE A 1 229 ? 8.483 -15.989 -0.512 1.00 50.19 229 PHE A N 1
ATOM 1907 C CA . PHE A 1 229 ? 7.771 -16.778 -1.526 1.00 50.19 229 PHE A CA 1
ATOM 1908 C C . PHE A 1 229 ? 8.036 -18.284 -1.456 1.00 50.19 229 PHE A C 1
ATOM 1910 O O . PHE A 1 229 ? 7.138 -19.076 -1.730 1.00 50.19 229 PHE A O 1
ATOM 1917 N N . THR A 1 230 ? 9.259 -18.690 -1.120 1.00 47.41 230 THR A N 1
ATOM 1918 C CA . THR A 1 230 ? 9.695 -20.093 -1.236 1.00 47.41 230 THR A CA 1
ATOM 1919 C C . THR A 1 230 ? 10.266 -20.658 0.060 1.00 47.41 230 THR A C 1
ATOM 1921 O O . THR A 1 230 ? 10.427 -21.869 0.173 1.00 47.41 230 THR A O 1
ATOM 1924 N N . GLY A 1 231 ? 10.595 -19.812 1.044 1.00 46.56 231 GLY A N 1
ATOM 1925 C CA . GLY A 1 231 ? 11.422 -20.220 2.184 1.00 46.56 231 GLY A CA 1
ATOM 1926 C C . GLY A 1 231 ? 12.870 -20.559 1.796 1.00 46.56 231 GLY A C 1
ATOM 1927 O O . GLY A 1 231 ? 13.657 -20.937 2.663 1.00 46.56 231 GLY A O 1
ATOM 1928 N N . GLU A 1 232 ? 13.231 -20.399 0.519 1.00 43.22 232 GLU A N 1
ATOM 1929 C CA . GLU A 1 232 ? 14.567 -20.610 -0.033 1.00 43.22 232 GLU A CA 1
ATOM 1930 C C . GLU A 1 232 ? 15.298 -19.267 -0.220 1.00 43.22 232 GLU A C 1
ATOM 1932 O O . GLU A 1 232 ? 14.721 -18.186 -0.101 1.00 43.22 232 GLU A O 1
ATOM 1937 N N . SER A 1 233 ? 16.603 -19.312 -0.487 1.00 43.00 233 SER A N 1
ATOM 1938 C CA . SER A 1 233 ? 17.471 -18.128 -0.583 1.00 43.00 233 SER A CA 1
ATOM 1939 C C . SER A 1 233 ? 17.320 -17.306 -1.875 1.00 43.00 233 SER A C 1
ATOM 1941 O O . SER A 1 233 ? 17.997 -16.289 -2.029 1.00 43.00 233 SER A O 1
ATOM 1943 N N . GLU A 1 234 ? 16.498 -17.737 -2.836 1.00 45.91 234 GLU A N 1
ATOM 1944 C CA . GLU A 1 234 ? 16.372 -17.070 -4.139 1.00 45.91 234 GLU A CA 1
ATOM 1945 C C . GLU A 1 234 ? 15.333 -15.954 -4.108 1.00 45.91 234 GLU A C 1
ATOM 1947 O O . GLU A 1 234 ? 14.151 -16.255 -4.091 1.00 45.91 234 GLU A O 1
ATOM 1952 N N . LYS A 1 235 ? 15.776 -14.688 -4.128 1.00 54.88 235 LYS A N 1
ATOM 1953 C CA . LYS A 1 235 ? 14.966 -13.446 -4.186 1.00 54.88 235 LYS A CA 1
ATOM 1954 C C . LYS A 1 235 ? 14.026 -13.377 -5.404 1.00 54.88 235 LYS A C 1
ATOM 1956 O O . LYS A 1 235 ? 14.335 -13.987 -6.426 1.00 54.88 235 LYS A O 1
ATOM 1961 N N . ASP A 1 236 ? 12.920 -12.629 -5.327 1.00 59.59 236 ASP A N 1
ATOM 1962 C CA . ASP A 1 236 ? 12.013 -12.430 -6.477 1.00 59.59 236 ASP A CA 1
ATOM 1963 C C . ASP A 1 236 ? 12.608 -11.502 -7.569 1.00 59.59 236 ASP A C 1
ATOM 1965 O O . ASP A 1 236 ? 13.694 -10.940 -7.402 1.00 59.59 236 ASP A O 1
ATOM 1969 N N . ILE A 1 237 ? 11.942 -11.367 -8.728 1.00 61.12 237 ILE A N 1
ATOM 1970 C CA . ILE A 1 237 ? 12.458 -10.581 -9.872 1.00 61.12 237 ILE A CA 1
ATOM 1971 C C . ILE A 1 237 ? 12.650 -9.085 -9.563 1.00 61.12 237 ILE A C 1
ATOM 1973 O O . ILE A 1 237 ? 13.500 -8.444 -10.182 1.00 61.12 237 ILE A O 1
ATOM 1977 N N . HIS A 1 238 ? 11.899 -8.533 -8.609 1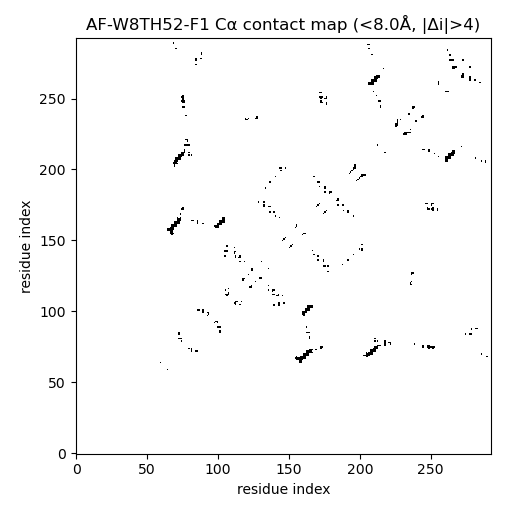.00 57.03 238 HIS A N 1
ATOM 1978 C CA . HIS A 1 238 ? 11.987 -7.135 -8.188 1.00 57.03 238 HIS A CA 1
ATOM 1979 C C . HIS A 1 238 ? 13.094 -6.938 -7.142 1.00 57.03 238 HIS A C 1
ATOM 1981 O O . HIS A 1 238 ? 13.811 -5.938 -7.166 1.00 57.03 238 HIS A O 1
ATOM 1987 N N . GLU A 1 239 ? 13.308 -7.931 -6.282 1.00 58.47 239 GLU A N 1
ATOM 1988 C CA . GLU A 1 239 ? 14.297 -7.920 -5.202 1.00 58.47 239 GLU A CA 1
ATOM 1989 C C . GLU A 1 239 ? 15.751 -8.189 -5.660 1.00 58.47 239 GLU A C 1
ATOM 1991 O O . GLU A 1 239 ? 16.691 -8.075 -4.862 1.00 58.47 239 GLU A O 1
ATOM 1996 N N . LYS A 1 240 ? 15.976 -8.552 -6.933 1.00 61.41 240 LYS A N 1
ATOM 1997 C CA . LYS A 1 240 ? 17.316 -8.860 -7.482 1.00 61.41 240 LYS A CA 1
ATOM 1998 C C . LYS A 1 240 ? 18.121 -7.636 -7.935 1.00 61.41 240 LYS A C 1
ATOM 2000 O O . LYS A 1 240 ? 19.345 -7.737 -8.014 1.00 61.41 240 LYS A O 1
ATOM 2005 N N . SER A 1 241 ? 17.484 -6.498 -8.221 1.00 69.31 241 SER A N 1
ATOM 2006 C CA . SER A 1 241 ? 18.162 -5.313 -8.772 1.00 69.31 241 SER A CA 1
ATOM 2007 C C . SER A 1 241 ? 18.222 -4.161 -7.765 1.00 69.31 241 SER A C 1
ATOM 2009 O O . SER A 1 241 ? 17.205 -3.556 -7.432 1.00 69.31 241 SER A O 1
ATOM 2011 N N . CYS A 1 242 ? 19.429 -3.821 -7.299 1.00 74.62 242 CYS A N 1
ATOM 2012 C CA . CYS A 1 242 ? 19.643 -2.664 -6.419 1.00 74.62 242 CYS A CA 1
ATOM 2013 C C . CYS A 1 242 ? 19.166 -1.353 -7.060 1.00 74.62 242 CYS A C 1
ATOM 2015 O O . CYS A 1 242 ? 18.559 -0.530 -6.378 1.00 74.62 242 CYS A O 1
ATOM 2017 N N . ASP A 1 243 ? 19.392 -1.183 -8.363 1.00 80.75 243 ASP A N 1
ATOM 2018 C CA . ASP A 1 243 ? 18.983 0.020 -9.091 1.00 80.75 243 ASP A CA 1
ATOM 2019 C C . ASP A 1 243 ? 17.455 0.133 -9.150 1.00 80.75 243 ASP A C 1
ATOM 2021 O O . ASP A 1 243 ? 16.902 1.216 -8.966 1.00 80.75 243 ASP A O 1
ATOM 2025 N N . TYR A 1 244 ? 16.752 -0.996 -9.308 1.00 80.50 244 TYR A N 1
ATOM 2026 C CA . TYR A 1 244 ? 15.288 -1.030 -9.271 1.00 80.50 244 TYR A CA 1
ATOM 2027 C C . TYR A 1 244 ? 14.730 -0.640 -7.895 1.00 80.50 244 TYR A C 1
ATOM 2029 O O . TYR A 1 244 ? 13.742 0.094 -7.819 1.00 80.50 244 TYR A O 1
ATOM 2037 N N . LEU A 1 245 ? 15.371 -1.082 -6.805 1.00 83.88 245 LEU A N 1
ATOM 2038 C CA . LEU A 1 245 ? 14.976 -0.711 -5.441 1.00 83.88 245 LEU A CA 1
ATOM 2039 C C . LEU A 1 245 ? 15.141 0.791 -5.191 1.00 83.88 245 LEU A C 1
ATOM 2041 O O . LEU A 1 245 ? 14.247 1.419 -4.626 1.00 83.88 245 LEU A O 1
ATOM 2045 N N . VAL A 1 246 ? 16.263 1.374 -5.627 1.00 89.75 246 VAL A N 1
ATOM 2046 C CA . VAL A 1 246 ? 16.505 2.821 -5.511 1.00 89.75 246 VAL A CA 1
ATOM 2047 C C . VAL A 1 246 ? 15.487 3.597 -6.341 1.00 89.75 246 VAL A C 1
ATOM 2049 O O . VAL A 1 246 ? 14.829 4.489 -5.809 1.00 89.75 246 VAL A O 1
ATOM 2052 N N . LYS A 1 247 ? 15.276 3.200 -7.599 1.00 91.00 247 LYS A N 1
ATOM 2053 C CA . LYS A 1 247 ? 14.309 3.843 -8.495 1.00 91.00 247 LYS A CA 1
ATOM 2054 C C . LYS A 1 247 ? 12.882 3.795 -7.945 1.00 91.00 247 LYS A C 1
ATOM 2056 O O . LYS A 1 247 ? 12.167 4.794 -7.959 1.00 91.00 247 LYS A O 1
ATOM 2061 N N . THR A 1 248 ? 12.462 2.640 -7.432 1.00 92.25 248 THR A N 1
ATOM 2062 C CA . THR A 1 248 ? 11.124 2.462 -6.849 1.00 92.25 248 THR A CA 1
ATOM 2063 C C . THR A 1 248 ? 10.956 3.287 -5.579 1.00 92.25 248 THR A C 1
ATOM 2065 O O . THR A 1 248 ? 9.910 3.904 -5.393 1.00 92.25 248 THR A O 1
ATOM 2068 N N . TYR A 1 249 ? 11.988 3.373 -4.740 1.00 94.69 249 TYR A N 1
ATOM 2069 C CA . TYR A 1 249 ? 11.982 4.236 -3.562 1.00 94.69 249 TYR A CA 1
ATOM 2070 C C . TYR A 1 249 ? 11.867 5.722 -3.918 1.00 94.69 249 TYR A C 1
ATOM 2072 O O . TYR A 1 249 ? 11.036 6.424 -3.343 1.00 94.69 249 TYR A O 1
ATOM 2080 N N . GLU A 1 250 ? 12.653 6.200 -4.882 1.00 95.38 250 GLU A N 1
ATOM 2081 C CA . GLU A 1 250 ? 12.587 7.589 -5.345 1.00 95.38 250 GLU A CA 1
ATOM 2082 C C . GLU A 1 250 ? 11.211 7.920 -5.929 1.00 95.38 250 GLU A C 1
ATOM 2084 O O . GLU A 1 250 ? 10.613 8.929 -5.544 1.00 95.38 250 GLU A O 1
ATOM 2089 N N . ASN A 1 251 ? 10.661 7.032 -6.767 1.00 96.56 251 ASN A N 1
ATOM 2090 C CA . ASN A 1 251 ? 9.293 7.154 -7.265 1.00 96.56 251 ASN A CA 1
ATOM 2091 C C . ASN A 1 251 ? 8.285 7.199 -6.106 1.00 96.56 251 ASN A C 1
ATOM 2093 O O . ASN A 1 251 ? 7.418 8.066 -6.074 1.00 96.56 251 ASN A O 1
ATOM 2097 N N . ALA A 1 252 ? 8.424 6.328 -5.105 1.00 97.06 252 ALA A N 1
ATOM 2098 C CA . ALA A 1 252 ? 7.520 6.302 -3.961 1.00 97.06 252 ALA A CA 1
ATOM 2099 C C . ALA A 1 252 ? 7.519 7.620 -3.173 1.00 97.06 252 ALA A C 1
ATOM 2101 O O . ALA A 1 252 ? 6.449 8.087 -2.793 1.00 97.06 252 ALA A O 1
ATOM 2102 N N . ARG A 1 253 ? 8.683 8.260 -2.977 1.00 97.31 253 ARG A N 1
ATOM 2103 C CA . ARG A 1 253 ? 8.755 9.585 -2.331 1.00 97.31 253 ARG A CA 1
ATOM 2104 C C . ARG A 1 253 ? 8.074 10.668 -3.166 1.00 97.31 253 ARG A C 1
ATOM 2106 O O . ARG A 1 253 ? 7.397 11.532 -2.608 1.00 97.31 253 ARG A O 1
ATOM 2113 N N . GLN A 1 254 ? 8.234 10.626 -4.489 1.00 97.31 254 GLN A N 1
ATOM 2114 C CA . GLN A 1 254 ? 7.565 11.560 -5.399 1.00 97.31 254 GLN A CA 1
ATOM 2115 C C . GLN A 1 254 ? 6.043 11.389 -5.349 1.00 97.31 254 GLN A C 1
ATOM 2117 O O . GLN A 1 254 ? 5.328 12.376 -5.186 1.00 97.31 254 GLN A O 1
ATOM 2122 N N . ILE A 1 255 ? 5.553 10.147 -5.404 1.00 98.00 255 ILE A N 1
ATOM 2123 C CA . ILE A 1 255 ? 4.129 9.816 -5.273 1.00 98.00 255 ILE A CA 1
ATOM 2124 C C . ILE A 1 255 ? 3.594 10.255 -3.906 1.00 98.00 255 ILE A C 1
ATOM 2126 O O . ILE A 1 255 ? 2.576 10.942 -3.852 1.00 98.00 255 ILE A O 1
ATOM 2130 N N . ALA A 1 256 ? 4.295 9.942 -2.813 1.00 97.88 256 ALA A N 1
ATOM 2131 C CA . ALA A 1 256 ? 3.892 10.344 -1.467 1.00 97.88 256 ALA A CA 1
ATOM 2132 C C . ALA A 1 256 ? 3.733 11.868 -1.351 1.00 97.88 256 ALA A C 1
ATOM 2134 O O . ALA A 1 256 ? 2.729 12.348 -0.831 1.00 97.88 256 ALA A O 1
ATOM 2135 N N . SER A 1 257 ? 4.678 12.631 -1.907 1.00 97.50 257 SER A N 1
ATOM 2136 C CA . SER A 1 257 ? 4.600 14.094 -1.966 1.00 97.50 257 SER A CA 1
ATOM 2137 C C . SER A 1 257 ? 3.424 14.577 -2.824 1.00 97.50 257 SER A C 1
ATOM 2139 O O . SER A 1 257 ? 2.628 15.405 -2.379 1.00 97.50 257 SER A O 1
ATOM 2141 N N . LYS A 1 258 ? 3.271 14.026 -4.036 1.00 97.12 258 LYS A N 1
ATOM 2142 C CA . LYS A 1 258 ? 2.231 14.412 -5.002 1.00 97.12 258 LYS A CA 1
ATOM 2143 C C . LYS A 1 258 ? 0.815 14.201 -4.459 1.00 97.12 258 LYS A C 1
ATOM 2145 O O . LYS A 1 258 ? -0.033 15.072 -4.627 1.00 97.12 258 LYS A O 1
ATOM 2150 N N . TYR A 1 259 ? 0.568 13.060 -3.820 1.00 96.94 259 TYR A N 1
ATOM 2151 C CA . TYR A 1 259 ? -0.746 12.690 -3.284 1.00 96.94 259 TYR A CA 1
ATOM 2152 C C . TYR A 1 259 ? -0.929 13.081 -1.809 1.00 96.94 259 TYR A C 1
ATOM 2154 O O . TYR A 1 259 ? -1.947 12.743 -1.210 1.00 96.94 259 TYR A O 1
ATOM 2162 N N . GLY A 1 260 ? 0.032 13.797 -1.214 1.00 97.25 260 GLY A N 1
ATOM 2163 C CA . GLY A 1 260 ? -0.078 14.322 0.149 1.00 97.25 260 GLY A CA 1
ATOM 2164 C C . GLY A 1 260 ? -0.096 13.256 1.248 1.00 97.25 260 GLY A C 1
ATOM 2165 O O . GLY A 1 260 ? -0.692 13.488 2.299 1.00 97.25 260 GLY A O 1
ATOM 2166 N N . TRP A 1 261 ? 0.538 12.103 1.018 1.00 98.12 261 TRP A N 1
ATOM 2167 C CA . TRP A 1 261 ? 0.631 11.015 1.995 1.00 98.12 261 TRP A CA 1
ATOM 2168 C C . TRP A 1 261 ? 1.415 11.453 3.242 1.00 98.12 261 TRP A C 1
ATOM 2170 O O . TRP A 1 261 ? 2.314 12.297 3.174 1.00 98.12 261 TRP A O 1
ATOM 2180 N N . LYS A 1 262 ? 1.112 10.857 4.400 1.00 97.88 262 LYS A N 1
ATOM 2181 C CA . LYS A 1 262 ? 1.878 11.088 5.634 1.00 97.88 262 LYS A CA 1
ATOM 2182 C C . LYS A 1 262 ? 3.145 10.257 5.616 1.00 97.88 262 LYS A C 1
ATOM 2184 O O . LYS A 1 262 ? 3.101 9.047 5.814 1.00 97.88 262 LYS A O 1
ATOM 2189 N N . SER A 1 263 ? 4.275 10.914 5.409 1.00 97.19 263 SER A N 1
ATOM 2190 C CA . SER A 1 263 ? 5.580 10.270 5.523 1.00 97.19 263 SER A CA 1
ATOM 2191 C C . SER A 1 263 ? 5.985 10.103 6.986 1.00 97.19 263 SER A C 1
ATOM 2193 O O . SER A 1 263 ? 5.964 11.071 7.742 1.00 97.19 263 SER A O 1
ATOM 2195 N N . VAL A 1 264 ? 6.392 8.889 7.353 1.00 97.25 264 VAL A N 1
ATOM 2196 C CA . VAL A 1 264 ? 7.011 8.550 8.638 1.00 97.25 264 VAL A CA 1
ATOM 2197 C C . VAL A 1 264 ? 8.448 8.124 8.367 1.00 97.25 264 VAL A C 1
ATOM 2199 O O . VAL A 1 264 ? 8.696 7.061 7.787 1.00 97.25 264 VAL A O 1
ATOM 2202 N N . ASP A 1 265 ? 9.401 8.952 8.792 1.00 95.81 265 ASP A N 1
ATOM 2203 C CA . ASP A 1 265 ? 10.827 8.674 8.632 1.00 95.81 265 ASP A CA 1
ATOM 2204 C C . ASP A 1 265 ? 11.214 7.451 9.459 1.00 95.81 265 ASP A C 1
ATOM 2206 O O . ASP A 1 265 ? 11.090 7.462 10.682 1.00 95.81 265 ASP A O 1
ATOM 2210 N N . CYS A 1 266 ? 11.720 6.394 8.825 1.00 94.88 266 CYS A N 1
ATOM 2211 C CA . CYS A 1 266 ? 12.147 5.196 9.552 1.00 94.88 266 CYS A CA 1
ATOM 2212 C C . CYS A 1 266 ? 13.554 5.340 10.155 1.00 94.88 266 CYS A C 1
ATOM 2214 O O . CYS A 1 266 ? 13.932 4.575 11.039 1.00 94.88 266 CYS A O 1
ATOM 2216 N N . VAL A 1 267 ? 14.332 6.323 9.700 1.00 93.50 267 VAL A N 1
ATOM 2217 C CA . VAL A 1 267 ? 15.717 6.563 10.122 1.00 93.50 267 VAL A CA 1
ATOM 2218 C C . VAL A 1 267 ? 15.835 7.964 10.707 1.00 93.50 267 VAL A C 1
ATOM 2220 O O . VAL A 1 267 ? 15.387 8.933 10.101 1.00 93.50 267 VAL A O 1
ATOM 2223 N N . ARG A 1 268 ? 16.484 8.085 11.868 1.00 92.12 268 ARG A N 1
ATOM 2224 C CA . ARG A 1 268 ? 16.762 9.365 12.528 1.00 92.12 268 ARG A CA 1
ATOM 2225 C C . ARG A 1 268 ? 18.239 9.449 12.880 1.00 92.12 268 ARG A C 1
ATOM 2227 O O . ARG A 1 268 ? 18.782 8.531 13.484 1.00 92.12 268 ARG A O 1
ATOM 2234 N N . GLU A 1 269 ? 18.894 10.537 12.476 1.00 89.44 269 GLU A N 1
ATOM 2235 C CA . GLU A 1 269 ? 20.328 10.762 12.744 1.00 89.44 269 GLU A CA 1
ATOM 2236 C C . GLU A 1 269 ? 21.220 9.582 12.298 1.00 89.44 269 GLU A C 1
ATOM 2238 O O . GLU A 1 269 ? 22.206 9.239 12.944 1.00 89.44 269 GLU A O 1
ATOM 2243 N N . GLY A 1 270 ? 20.852 8.933 11.188 1.00 86.44 270 GLY A N 1
ATOM 2244 C CA . GLY A 1 270 ? 21.575 7.785 10.631 1.00 86.44 270 GLY A CA 1
ATOM 2245 C C . GLY A 1 270 ? 21.280 6.438 11.298 1.00 86.44 270 GLY A C 1
ATOM 2246 O O . GLY A 1 270 ? 21.798 5.429 10.833 1.00 86.44 270 GLY A O 1
ATOM 2247 N N . ASN A 1 271 ? 20.432 6.393 12.329 1.00 91.19 271 ASN A N 1
ATOM 2248 C CA . ASN A 1 271 ? 20.049 5.161 13.016 1.00 91.19 271 ASN A CA 1
ATOM 2249 C C . ASN A 1 271 ? 18.610 4.765 12.684 1.00 91.19 271 ASN A C 1
ATOM 2251 O O . ASN A 1 271 ? 17.716 5.612 12.622 1.00 91.19 271 ASN A O 1
ATOM 2255 N N . LEU A 1 272 ? 18.381 3.465 12.496 1.00 92.44 272 LEU A N 1
ATOM 2256 C CA . LEU A 1 272 ? 17.038 2.910 12.363 1.00 92.44 272 LEU A CA 1
ATOM 2257 C C . LEU A 1 272 ? 16.265 3.162 13.665 1.00 92.44 272 LEU A C 1
ATOM 2259 O O . LEU A 1 272 ? 16.719 2.775 14.743 1.00 92.44 272 LEU A O 1
ATOM 2263 N N . ARG A 1 273 ? 15.107 3.817 13.562 1.00 95.81 273 ARG A N 1
ATOM 2264 C CA . ARG A 1 273 ? 14.206 4.012 14.701 1.00 95.81 273 ARG A CA 1
ATOM 2265 C C . ARG A 1 273 ? 13.661 2.673 15.172 1.00 95.81 273 ARG A C 1
ATOM 2267 O O . ARG A 1 273 ? 13.522 1.722 14.400 1.00 95.81 273 ARG A O 1
ATOM 2274 N N . THR A 1 274 ? 13.298 2.610 16.443 1.00 95.69 274 THR A N 1
ATOM 2275 C CA . THR A 1 274 ? 12.660 1.416 16.992 1.00 95.69 274 THR A CA 1
ATOM 2276 C C . THR A 1 274 ? 11.270 1.208 16.388 1.00 95.69 274 THR A C 1
ATOM 2278 O O . THR A 1 274 ? 10.600 2.142 15.941 1.00 95.69 274 THR A O 1
ATOM 2281 N N . ILE A 1 275 ? 10.804 -0.044 16.410 1.00 95.06 275 ILE A N 1
ATOM 2282 C CA . ILE A 1 275 ? 9.457 -0.394 15.941 1.00 95.06 275 ILE A CA 1
ATOM 2283 C C . ILE A 1 275 ? 8.396 0.383 16.740 1.00 95.06 275 ILE A C 1
ATOM 2285 O O . ILE A 1 275 ? 7.386 0.769 16.158 1.00 95.06 275 ILE A O 1
ATOM 2289 N N . ASP A 1 276 ? 8.628 0.623 18.036 1.00 97.19 276 ASP A N 1
ATOM 2290 C CA . ASP A 1 276 ? 7.742 1.387 18.928 1.00 97.19 276 ASP A CA 1
ATOM 2291 C C . ASP A 1 276 ? 7.661 2.862 18.539 1.00 97.19 276 ASP A C 1
ATOM 2293 O O . ASP A 1 276 ? 6.566 3.376 18.344 1.00 97.19 276 ASP A O 1
ATOM 2297 N N . GLU A 1 277 ? 8.801 3.522 18.323 1.00 97.25 277 GLU A N 1
ATOM 2298 C CA . GLU A 1 277 ? 8.818 4.932 17.918 1.00 97.25 277 GLU A CA 1
ATOM 2299 C C . GLU A 1 277 ? 8.116 5.160 16.580 1.00 97.25 277 GLU A C 1
ATOM 2301 O O . GLU A 1 277 ? 7.442 6.172 16.406 1.00 97.25 277 GLU A O 1
ATOM 2306 N N . ILE A 1 278 ? 8.307 4.254 15.616 1.00 97.62 278 ILE A N 1
ATOM 2307 C CA . ILE A 1 278 ? 7.610 4.315 14.326 1.00 97.62 278 ILE A CA 1
ATOM 2308 C C . ILE A 1 278 ? 6.112 4.048 14.541 1.00 97.62 278 ILE A C 1
ATOM 2310 O O . ILE A 1 278 ? 5.276 4.766 14.000 1.00 97.62 278 ILE A O 1
ATOM 2314 N N . HIS A 1 279 ? 5.762 3.047 15.354 1.00 98.31 279 HIS A N 1
ATOM 2315 C CA . HIS A 1 279 ? 4.374 2.679 15.631 1.00 98.31 279 HIS A CA 1
ATOM 2316 C C . HIS A 1 279 ? 3.579 3.817 16.276 1.00 98.31 279 HIS A C 1
ATOM 2318 O O . HIS A 1 279 ? 2.453 4.080 15.859 1.00 98.31 279 HIS A O 1
ATOM 2324 N N . ASP A 1 280 ? 4.148 4.494 17.273 1.00 98.12 280 ASP A N 1
ATOM 2325 C CA . ASP A 1 280 ? 3.458 5.564 17.993 1.00 98.12 280 ASP A CA 1
ATOM 2326 C C . ASP A 1 280 ? 3.178 6.779 17.101 1.00 98.12 280 ASP A C 1
ATOM 2328 O O . ASP A 1 280 ? 2.122 7.404 17.224 1.00 98.12 280 ASP A O 1
ATOM 2332 N N . GLU A 1 281 ? 4.072 7.086 16.158 1.00 98.19 281 GLU A N 1
ATOM 2333 C CA . GLU A 1 281 ? 3.841 8.135 15.162 1.00 98.19 281 GLU A CA 1
ATOM 2334 C C . GLU A 1 281 ? 2.725 7.750 14.184 1.00 98.19 281 GLU A C 1
ATOM 2336 O O . GLU A 1 281 ? 1.782 8.521 14.005 1.00 98.19 281 GLU A O 1
ATOM 2341 N N . ILE A 1 282 ? 2.770 6.529 13.630 1.00 98.19 282 ILE A N 1
ATOM 2342 C CA . ILE A 1 282 ? 1.709 5.996 12.758 1.00 98.19 282 ILE A CA 1
ATOM 2343 C C . ILE A 1 282 ? 0.360 6.049 13.479 1.00 98.19 282 ILE A C 1
ATOM 2345 O O . ILE A 1 282 ? -0.615 6.574 12.947 1.00 98.19 282 ILE A O 1
ATOM 2349 N N . TYR A 1 283 ? 0.300 5.521 14.701 1.00 98.31 283 TYR A N 1
ATOM 2350 C CA . TYR A 1 283 ? -0.917 5.496 15.503 1.00 98.31 283 TYR A CA 1
ATOM 2351 C C . TYR A 1 283 ? -1.456 6.908 15.762 1.00 98.31 283 TYR A C 1
ATOM 2353 O O . TYR A 1 283 ? -2.656 7.132 15.618 1.00 98.31 283 TYR A O 1
ATOM 2361 N N . SER A 1 284 ? -0.583 7.870 16.072 1.00 97.56 284 SER A N 1
ATOM 2362 C CA . SER A 1 284 ? -0.983 9.267 16.283 1.00 97.56 284 SER A CA 1
ATOM 2363 C C . SER A 1 284 ? -1.633 9.861 15.029 1.00 97.56 284 SER A C 1
ATOM 2365 O O . SER A 1 284 ? -2.726 10.420 15.119 1.00 97.56 284 SER A O 1
ATOM 2367 N N . CYS A 1 285 ? -1.032 9.664 13.849 1.00 96.50 285 CYS A N 1
ATOM 2368 C CA . CYS A 1 285 ? -1.624 10.096 12.578 1.00 96.50 285 CYS A CA 1
ATOM 2369 C C . CYS A 1 285 ? -3.001 9.460 12.334 1.00 96.50 285 CYS A C 1
ATOM 2371 O O . CYS A 1 285 ? -3.941 10.141 11.923 1.00 96.50 285 CYS A O 1
ATOM 2373 N N . ILE A 1 286 ? -3.134 8.162 12.615 1.00 96.88 286 ILE A N 1
ATOM 2374 C CA . ILE A 1 286 ? -4.365 7.404 12.369 1.00 96.88 286 ILE A CA 1
ATOM 2375 C C . ILE A 1 286 ? -5.485 7.825 13.320 1.00 96.88 286 ILE A C 1
ATOM 2377 O O . ILE A 1 286 ? -6.604 8.054 12.872 1.00 96.88 286 ILE A O 1
ATOM 2381 N N . ILE A 1 287 ? -5.207 7.996 14.614 1.00 96.56 287 ILE A N 1
ATOM 2382 C CA . ILE A 1 287 ? -6.207 8.472 15.579 1.00 96.56 287 ILE A CA 1
ATOM 2383 C C . ILE A 1 287 ? -6.688 9.881 15.231 1.00 96.56 287 ILE A C 1
ATOM 2385 O O . ILE A 1 287 ? -7.890 10.153 15.285 1.00 96.56 287 ILE A O 1
ATOM 2389 N N . GLU A 1 288 ? -5.784 10.773 14.825 1.00 94.19 288 GLU A N 1
ATOM 2390 C CA . GLU A 1 288 ? -6.177 12.094 14.335 1.00 94.19 288 GLU A CA 1
ATOM 2391 C C . GLU A 1 288 ? -7.101 11.997 13.112 1.00 94.19 288 GLU A C 1
ATOM 2393 O O . GLU A 1 288 ? -8.098 12.716 13.041 1.00 94.19 288 GLU A O 1
ATOM 2398 N N . ALA A 1 289 ? -6.807 11.106 12.162 1.00 93.25 289 ALA A N 1
ATOM 2399 C CA . ALA A 1 289 ? -7.626 10.893 10.966 1.00 93.25 289 ALA A CA 1
ATOM 2400 C C . ALA A 1 289 ? -8.979 10.214 11.265 1.00 93.25 289 ALA A C 1
ATOM 2402 O O . ALA A 1 289 ? -9.983 10.483 10.595 1.00 93.25 289 ALA A O 1
ATOM 2403 N N . ILE A 1 290 ? -9.046 9.367 12.296 1.00 91.94 290 ILE A N 1
ATOM 2404 C CA . ILE A 1 290 ? -10.299 8.779 12.783 1.00 91.94 290 ILE A CA 1
ATOM 2405 C C . ILE A 1 290 ? -11.208 9.867 13.370 1.00 91.94 290 ILE A C 1
ATOM 2407 O O . ILE A 1 290 ? -12.403 9.869 13.079 1.00 91.94 290 ILE A O 1
ATOM 2411 N N . HIS A 1 291 ? -10.656 10.803 14.149 1.00 87.12 291 HIS A N 1
ATOM 2412 C CA . HIS A 1 291 ? -11.427 11.844 14.842 1.00 87.12 291 HIS A CA 1
ATOM 2413 C C . HIS A 1 291 ? -11.705 13.112 14.020 1.00 87.12 291 HIS A C 1
ATOM 2415 O O . HIS A 1 291 ? -12.532 13.925 14.431 1.00 87.12 291 HIS A O 1
ATOM 2421 N N . LYS A 1 292 ? -11.049 13.306 12.870 1.00 77.12 292 LYS A N 1
ATOM 2422 C CA . LYS A 1 292 ? -11.431 14.331 11.885 1.00 77.12 292 LYS A CA 1
ATOM 2423 C C . LYS A 1 292 ? -12.740 13.901 11.198 1.00 77.12 292 LYS A C 1
ATOM 2425 O O . LYS A 1 292 ? -12.707 13.234 10.164 1.00 77.12 292 LYS A O 1
ATOM 2430 N N . ALA A 1 293 ? -13.878 14.246 11.802 1.00 53.78 293 ALA A N 1
ATOM 2431 C CA . ALA A 1 293 ? -15.224 14.144 11.232 1.00 53.78 293 ALA A CA 1
ATOM 2432 C C . ALA A 1 293 ? -16.107 15.282 11.762 1.00 53.78 293 ALA A C 1
ATOM 2434 O O . ALA A 1 293 ? -16.133 15.480 12.998 1.00 53.78 293 ALA A O 1
#

Mean predicted aligned error: 12.6 Å

InterPro domains:
  IPR027417 P-loop containing nucleoside triphosphate hydrolase [G3DSA:3.40.50.300] (70-286)
  IPR027417 P-loop containing nucleoside triphosphate hydrolase [SSF52540] (66-290)
  IPR039430 Thymidylate kinase-like domain [PF02223] (76-266)

Nearest PDB structures (foldseek):
  1e2f-assembly1_A  TM=8.249E-01  e=4.070E-12  Homo sapiens
  1e98-assembly1_A-2  TM=8.164E-01  e=4.310E-12  Homo sapiens
  4tmk-assembly1_A  TM=8.075E-01  e=3.025E-10  Escherichia coli
  4edh-assembly1_B  TM=8.042E-01  e=2.143E-10  Pseudomonas aeruginosa PAO1
  5nq5-assembly1_A-2  TM=7.355E-01  e=8.032E-10  Mycobacterium tuberculosis H37Rv

Sequence (293 aa):
MCHVDILIKSHKRLWIMWITSIEISIWNMSKCQCLRTYPHYFPHRTDFSRYEYILNVFYDLMEGKMKGKLFVIESGTDSSGKATQTLRLFERLLAEGFNVRKVEYPDYESDSSALIKMYLKGEFGDRPEDVNCYAASAFYAVDRYASFQKNWREFYEAGGIVIADRYTTSNMVHQASKIEDEAEKEEYLEWLVDFEFEKFRLPEPDEVIFLDMPPSVSIELMRERNNKFTGESEKDIHEKSCDYLVKTYENARQIASKYGWKSVDCVREGNLRTIDEIHDEIYSCIIEAIHKA

Foldseek 3Di:
DDPDPPVPPPPVVVVVVVVCVVCVVVVCVVPDPPVPPDPDPDDDDDPCVVVVVVVVVVVCVVVVQDQAAEEEEAELFPPLCLVVLLVVLQVVCVVVPAQEDEDEPPPVVDPLLVVVVCLQVQVQHDAVPSDALVRNLVSRLSSLLVCCVPPCVVVRRNHHYYYYHDDLLVSQLQRLLVDPDPVVSVVVVVVSCCVRCPVSVRDDHLAYEYELDDLVVSVVSVVVDDEPPPSHNDHINQVPDSVSSNSSRVSSVVVCVVVVHHYQYQDDPNHGDDPVVSSVVVSVVVVVSVPPD

Radius of gyration: 24.78 Å; Cα contacts (8 Å, |Δi|>4): 329; chains: 1; bounding box: 80×61×44 Å